Protein 2XJP (pdb70)

Radius of gyration: 19.48 Å; Cα contacts (8 Å, |Δi|>4): 828; chains: 1; bounding box: 42×53×59 Å

Foldseek 3Di:
DPFDPFDPPLPAFKFWDDPDDKAAFWKKWKFFFAAPPPPQLFDLQSQQFVRVVGDTPDMDTRAQQQWFWDFAWFQDPVGIDGARPVQFDDVTDGVPGGHGPDDQRDWDWDLRRPRDTDTQQWIKMKIKWWFAAQAFFKKKKKWQFWAPFKFKAKHAVALHHFLCRPDRGDRHSPTQWGRRQDPVGDDDHMTIGMHGDHHGTIMMMMMMHTHRTGTGGTWIWMQHPVGDIDTRGRGVTTIHDHHDVPPVRTMDSGPRGD

Sequence (258 aa):
GLLVPRGSHMSGATEACCLPAGQRKKKSSSGMMNINFYYQYYSLKDSSSSTTYYSSNNAAAYMAYYGYASSKKKTKLGSSVVGGQTDISIIDYNNIPCVSSSSSSGTFPCCPQEDSYGNNWGCCKKKGMGACSNSQQGIAYWSSTDDLFFGFYTTPTNVTLLEMTGYFLPPQQTGSSYTFSSSFATVDDDSSAILSVGGSIAFECCCCAQEQPPITSTNFTINGIIKPWDGSLLPPDDNNIITTGTTVYMMYAGYYYPLKVVYSSNAVSWGTLPISSVELPDGTTVSDDNNFFEGYVYSFDDDLLSSQSNCCTIPPDDPPSSIIHH

Organism: Saccharomyces cerevisiae (strain ATCC 204508 / S288c) (NCBI:txid559292)

Structure (mmCIF, N/CA/C/O backbone):
data_2XJP
#
_entry.id   2XJP
#
_cell.length_a   46.280
_cell.length_b   61.820
_cell.length_c   106.260
_cell.angle_alpha   90.00
_cell.angle_beta   90.00
_cell.angle_gamma   90.00
#
_symmetry.space_group_name_H-M   'P 21 21 21'
#
loop_
_entity.id
_entity.type
_entity.pdbx_description
1 polymer 'FLOCCULATION PROTEIN FLO5'
2 non-polymer 'CALCIUM ION'
3 non-polymer 'SODIUM ION'
4 non-polymer 'CHLORIDE ION'
5 non-polymer alpha-D-mannopyranose
6 non-polymer beta-D-mannopyranose
7 water water
#
loop_
_atom_site.group_PDB
_atom_site.id
_atom_site.type_symbol
_atom_site.label_atom_id
_atom_site.label_alt_id
_atom_site.label_comp_id
_atom_site.label_asym_id
_atom_site.label_entity_id
_atom_site.label_seq_id
_atom_site.pdbx_PDB_ins_code
_atom_site.Cartn_x
_atom_site.Cartn_y
_atom_site.Cartn_z
_atom_site.occupancy
_atom_site.B_iso_or_equiv
_atom_site.auth_seq_id
_atom_site.auth_comp_id
_atom_site.auth_asym_id
_atom_site.auth_atom_id
_atom_site.pdbx_PDB_model_num
ATOM 1 N N . GLY A 1 1 ? 38.968 38.176 -0.406 0.50 23.45 14 GLY A N 1
ATOM 2 C CA . GLY A 1 1 ? 37.477 38.133 -0.363 0.50 20.27 14 GLY A CA 1
ATOM 3 C C . GLY A 1 1 ? 36.869 39.454 -0.778 0.50 13.70 14 GLY A C 1
ATOM 4 O O . GLY A 1 1 ? 37.486 40.480 -0.611 0.50 16.25 14 GLY A O 1
ATOM 7 N N . LEU A 1 2 ? 35.625 39.457 -1.224 0.60 12.12 15 LEU A N 1
ATOM 8 C CA A LEU A 1 2 ? 34.919 40.616 -1.663 0.50 13.17 15 LEU A CA 1
ATOM 9 C CA B LEU A 1 2 ? 35.073 40.730 -1.719 0.40 14.68 15 LEU A CA 1
ATOM 10 C C . LEU A 1 2 ? 34.738 41.674 -0.550 0.60 8.27 15 LEU A C 1
ATOM 11 O O . LEU A 1 2 ? 34.649 42.874 -0.741 0.60 9.41 15 LEU A O 1
ATOM 40 N N . VAL A 1 3 ? 34.475 41.165 0.644 0.60 7.66 16 VAL A N 1
ATOM 41 C CA . VAL A 1 3 ? 34.122 42.000 1.780 0.60 6.51 16 VAL A CA 1
ATOM 42 C C . VAL A 1 3 ? 35.082 41.696 2.925 0.60 7.23 16 VAL A C 1
ATOM 43 O O . VAL A 1 3 ? 35.634 40.612 3.043 0.60 8.50 16 VAL A O 1
ATOM 56 N N . PRO A 1 4 ? 35.263 42.654 3.818 0.60 7.34 17 PRO A N 1
ATOM 57 C CA . PRO A 1 4 ? 36.043 42.362 5.000 0.60 10.08 17 PRO A CA 1
ATOM 58 C C . PRO A 1 4 ? 35.290 41.379 5.888 0.60 10.02 17 PRO A C 1
ATOM 59 O O . PRO A 1 4 ? 34.063 41.297 5.855 0.60 10.91 17 PRO A O 1
ATOM 70 N N . ARG A 1 5 ? 36.031 40.668 6.708 0.70 12.32 18 ARG A N 1
ATOM 71 C CA . ARG A 1 5 ? 35.504 39.593 7.533 0.70 12.29 18 ARG A CA 1
ATOM 72 C C . ARG A 1 5 ? 34.867 40.081 8.816 0.70 10.42 18 ARG A C 1
ATOM 73 O O . ARG A 1 5 ? 34.067 39.337 9.383 0.70 11.99 18 ARG A O 1
ATOM 82 N N . GLY A 1 6 ? 35.250 41.252 9.288 0.80 12.84 19 GLY A N 1
ATOM 83 C CA . GLY A 1 6 ? 34.740 41.821 10.504 0.80 13.82 19 GLY A CA 1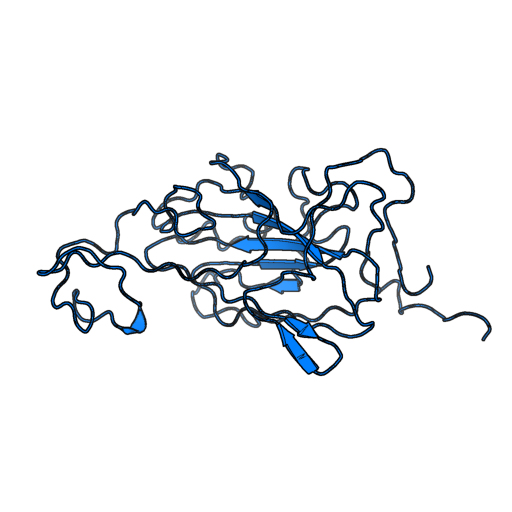
ATOM 84 C C . GLY A 1 6 ? 35.608 41.478 11.687 0.80 10.25 19 GLY A C 1
ATOM 85 O O . GLY A 1 6 ? 36.291 40.452 11.733 0.80 9.99 19 GLY A O 1
ATOM 89 N N . SER A 1 7 ? 35.519 42.324 12.713 0.80 10.70 20 SER A N 1
ATOM 90 C CA . SER A 1 7 ? 36.224 42.057 13.939 0.80 10.72 20 SER A CA 1
ATOM 91 C C . SER A 1 7 ? 35.743 40.727 14.541 0.80 11.63 20 SER A C 1
ATOM 92 O O . SER A 1 7 ? 34.582 40.345 14.473 0.80 15.75 20 SER A O 1
ATOM 100 N N . HIS A 1 8 ? 36.674 40.019 15.144 0.80 14.26 21 HIS A N 1
ATOM 101 C CA . HIS A 1 8 ? 36.414 38.700 15.672 0.80 16.75 21 HIS A CA 1
ATOM 102 C C . HIS A 1 8 ? 35.420 38.776 16.818 0.80 19.38 21 HIS A C 1
ATOM 103 O O . HIS A 1 8 ? 35.481 39.686 17.660 0.80 19.59 21 HIS A O 1
ATOM 109 N N . MET A 1 9 ? 34.559 37.765 16.896 0.50 19.65 22 MET A N 1
ATOM 110 C CA . MET A 1 9 ? 33.657 37.573 18.017 0.50 21.96 22 MET A CA 1
ATOM 111 C C . MET A 1 9 ? 32.860 38.835 18.319 0.50 19.98 22 MET A C 1
ATOM 112 O O . MET A 1 9 ? 32.666 39.214 19.475 0.50 20.57 22 MET A O 1
ATOM 118 N N . SER A 1 10 ? 32.386 39.470 17.252 0.70 21.68 23 SER A N 1
ATOM 119 C CA . SER A 1 10 ? 31.595 40.686 17.371 0.70 21.07 23 SER A CA 1
ATOM 120 C C . SER A 1 10 ? 32.305 41.772 18.215 0.70 17.42 23 SER A C 1
ATOM 121 O O . SER A 1 10 ? 31.657 42.551 18.915 0.70 19.71 23 SER A O 1
ATOM 126 N N . GLY A 1 11 ? 33.632 41.873 18.118 1.00 17.33 24 GLY A N 1
ATOM 127 C CA . GLY A 1 11 ? 34.399 42.711 19.032 1.00 17.71 24 GLY A CA 1
ATOM 128 C C . GLY A 1 11 ? 34.499 44.182 18.647 1.00 13.74 24 GLY A C 1
ATOM 129 O O . GLY A 1 11 ? 35.047 44.940 19.441 1.00 17.15 24 GLY A O 1
ATOM 133 N N . ALA A 1 12 ? 33.979 44.602 17.503 1.00 11.35 25 ALA A N 1
ATOM 134 C CA . ALA A 1 12 ? 34.036 46.018 17.166 1.00 9.68 25 ALA A CA 1
ATOM 135 C C . ALA A 1 12 ? 33.193 46.833 18.144 1.00 9.05 25 ALA A C 1
ATOM 136 O O . ALA A 1 12 ? 32.117 46.404 18.512 1.00 12.22 25 ALA A O 1
ATOM 143 N N . THR A 1 13 ? 33.659 48.011 18.483 1.00 8.05 26 THR A N 1
ATOM 144 C CA . THR A 1 13 ? 32.909 48.923 19.328 1.00 7.61 26 THR A CA 1
ATOM 145 C C . THR A 1 13 ? 31.717 49.482 18.570 1.00 6.90 26 THR A C 1
ATOM 146 O O . THR A 1 13 ? 31.834 49.929 17.433 1.00 7.52 26 THR A O 1
ATOM 157 N N . GLU A 1 14 ? 30.552 49.469 19.198 1.00 7.07 27 GLU A N 1
ATOM 158 C CA . GLU A 1 14 ? 29.343 50.021 18.590 1.00 6.92 27 GLU A CA 1
ATOM 159 C C . GLU A 1 14 ? 29.466 51.519 18.417 1.00 6.54 27 GLU A C 1
ATOM 160 O O . GLU A 1 14 ? 29.922 52.237 19.319 1.00 6.94 27 GLU A O 1
ATOM 172 N N . ALA A 1 15 ? 29.014 52.013 17.268 1.00 6.53 28 ALA A N 1
ATOM 173 C CA . ALA A 1 15 ? 28.996 53.434 16.985 1.00 6.55 28 ALA A CA 1
ATOM 174 C C . ALA A 1 15 ? 27.630 53.821 16.462 1.00 6.37 28 ALA A C 1
ATOM 175 O O . ALA A 1 15 ? 26.705 53.011 16.460 1.00 7.27 28 ALA A O 1
ATOM 182 N N . CYS A 1 16 ? 27.518 55.060 15.984 1.00 6.70 29 CYS A N 1
ATOM 183 C CA A CYS A 1 16 ? 26.233 55.696 15.706 0.65 5.81 29 CYS A CA 1
ATOM 184 C CA B CYS A 1 16 ? 26.241 55.414 15.426 0.35 10.05 29 CYS A CA 1
ATOM 185 C C . CYS A 1 16 ? 26.341 56.558 14.465 1.00 7.36 29 CYS A C 1
ATOM 186 O O . CYS A 1 16 ? 27.413 57.132 14.211 1.00 7.74 29 CYS A O 1
ATOM 199 N N . LEU A 1 17 ? 25.209 56.800 13.807 1.00 7.80 30 LEU A N 1
ATOM 200 C CA . LEU A 1 17 ? 25.128 57.808 12.735 1.00 8.54 30 LEU A CA 1
ATOM 201 C C . LEU A 1 17 ? 23.884 58.662 12.975 1.00 8.98 30 LEU A C 1
ATOM 202 O O . LEU A 1 17 ? 22.872 58.523 12.261 1.00 9.90 30 LEU A O 1
ATOM 218 N N . PRO A 1 18 ? 23.912 59.571 13.945 1.00 8.79 31 PRO A N 1
ATOM 219 C CA . PRO A 1 18 ? 22.758 60.436 14.208 1.00 9.55 31 PRO A CA 1
ATOM 220 C C . PRO A 1 18 ? 22.507 61.334 13.002 1.00 10.61 31 PRO A C 1
ATOM 221 O O . PRO A 1 18 ? 23.435 61.916 12.448 1.00 11.64 31 PRO A O 1
ATOM 232 N N . ALA A 1 19 ? 21.236 61.487 12.644 1.00 11.06 32 ALA A N 1
ATOM 233 C CA . ALA A 1 19 ? 20.850 62.232 11.440 1.00 13.48 32 ALA A CA 1
ATOM 234 C C . ALA A 1 19 ? 20.484 63.666 11.723 1.00 14.05 32 ALA A C 1
ATOM 235 O O . ALA A 1 19 ? 20.212 64.422 10.774 1.00 16.90 32 ALA A O 1
ATOM 242 N N . GLY A 1 20 ? 20.383 64.061 12.983 1.00 13.99 33 GLY A N 1
ATOM 243 C CA . GLY A 1 20 ? 19.926 65.383 13.322 1.00 15.51 33 GLY A CA 1
ATOM 244 C C . GLY A 1 20 ? 21.026 66.418 13.296 1.00 16.66 33 GLY A C 1
ATOM 245 O O . GLY A 1 20 ? 22.132 66.220 12.804 1.00 16.31 33 GLY A O 1
ATOM 249 N N . GLN A 1 21 ? 20.690 67.584 13.831 1.00 17.97 34 GLN A N 1
ATOM 250 C CA . GLN A 1 21 ? 21.599 68.714 13.818 1.00 18.95 34 GLN A CA 1
ATOM 251 C C . GLN A 1 21 ? 22.738 68.506 14.807 1.00 16.72 34 GLN A C 1
ATOM 252 O O . GLN A 1 21 ? 22.550 68.406 16.004 1.00 16.95 34 GLN A O 1
ATOM 266 N N . ARG A 1 22 ? 23.950 68.489 14.276 1.00 16.38 35 ARG A N 1
ATOM 267 C CA . ARG A 1 22 ? 25.125 68.340 15.111 1.00 15.15 35 ARG A CA 1
ATOM 268 C C . ARG A 1 22 ? 25.462 69.658 15.810 1.00 14.55 35 ARG A C 1
ATOM 269 O O . ARG A 1 22 ? 25.348 70.708 15.206 1.00 17.99 35 ARG A O 1
ATOM 290 N N . LYS A 1 23 ? 25.899 69.571 17.056 1.00 12.40 36 LYS A N 1
ATOM 291 C CA A LYS A 1 23 ? 26.304 70.682 17.908 0.40 15.22 36 LYS A CA 1
ATOM 292 C CA B LYS A 1 23 ? 26.355 70.719 17.806 0.40 11.53 36 LYS A CA 1
ATOM 293 C CA C LYS A 1 23 ? 26.364 70.732 17.780 0.20 13.63 36 LYS A CA 1
ATOM 294 C C . LYS A 1 23 ? 27.773 70.444 18.290 1.00 11.99 36 LYS A C 1
ATOM 295 O O . LYS A 1 23 ? 28.096 69.348 18.687 1.00 12.76 36 LYS A O 1
ATOM 348 N N . SER A 1 24 ? 28.633 71.449 18.251 1.00 12.56 37 SER A N 1
ATOM 349 C CA A SER A 1 24 ? 30.011 71.257 18.719 0.60 11.14 37 SER A CA 1
ATOM 350 C CA B SER A 1 24 ? 30.013 71.329 18.729 0.20 12.95 37 SER A CA 1
ATOM 351 C CA C SER A 1 24 ? 30.005 71.360 18.746 0.20 13.33 37 SER A CA 1
ATOM 352 C C . SER A 1 24 ? 30.038 71.143 20.244 1.00 10.76 37 SER A C 1
ATOM 353 O O . SER A 1 24 ? 29.386 71.889 20.949 1.00 13.59 37 SER A O 1
ATOM 373 N N . GLY A 1 25 ? 30.840 70.211 20.722 1.00 9.50 38 GLY A N 1
ATOM 374 C CA . GLY A 1 25 ? 31.119 70.072 22.137 1.00 8.79 38 GLY A CA 1
ATOM 375 C C . GLY A 1 25 ? 30.268 69.043 22.854 1.00 8.17 38 GLY A C 1
ATOM 376 O O . GLY A 1 25 ? 29.362 68.425 22.294 1.00 9.49 38 GLY A O 1
ATOM 380 N N . MET A 1 26 ? 30.629 68.882 24.119 1.00 8.39 39 MET A N 1
ATOM 381 C CA A MET A 1 26 ? 30.094 67.936 25.108 0.40 8.22 39 MET A CA 1
ATOM 382 C CA B MET A 1 26 ? 29.979 67.953 25.018 0.60 7.82 39 MET A CA 1
ATOM 383 C C . MET A 1 26 ? 29.050 68.666 25.963 1.00 7.37 39 MET A C 1
ATOM 384 O O . MET A 1 26 ? 29.206 69.861 26.280 1.00 8.53 39 MET A O 1
ATOM 410 N N . ASN A 1 27 ? 28.050 67.912 26.426 1.00 7.29 40 ASN A N 1
ATOM 411 C CA . ASN A 1 27 ? 27.174 68.355 27.498 1.00 7.25 40 ASN A CA 1
ATOM 412 C C . ASN A 1 27 ? 27.806 67.982 28.849 1.00 6.61 40 ASN A C 1
ATOM 413 O O . ASN A 1 27 ? 28.323 66.871 28.989 1.00 6.86 40 ASN A O 1
ATOM 424 N N . ILE A 1 28 ? 27.734 68.894 29.804 1.00 6.74 41 ILE A N 1
ATOM 425 C CA . ILE A 1 28 ? 28.230 68.641 31.146 1.00 6.94 41 ILE A CA 1
ATOM 426 C C . ILE A 1 28 ? 27.077 68.803 32.112 1.00 7.15 41 ILE A C 1
ATOM 427 O O . ILE A 1 28 ? 26.501 69.870 32.245 1.00 9.23 41 ILE A O 1
ATOM 443 N N . ASN A 1 29 ? 26.720 67.708 32.793 1.00 6.97 42 ASN A N 1
ATOM 444 C CA . ASN A 1 29 ? 25.747 67.713 33.884 1.00 7.74 42 ASN A CA 1
ATOM 445 C C . ASN A 1 29 ? 26.506 67.675 35.217 1.00 7.49 42 ASN A C 1
ATOM 446 O O . ASN A 1 29 ? 27.505 66.974 35.345 1.00 8.59 42 ASN A O 1
ATOM 457 N N . PHE A 1 30 ? 25.996 68.401 36.200 1.00 7.39 43 PHE A N 1
ATOM 458 C CA . PHE A 1 30 ? 26.604 68.494 37.512 1.00 7.30 43 PHE A CA 1
ATOM 459 C C . PHE A 1 30 ? 25.650 67.930 38.550 1.00 7.72 43 PHE A C 1
ATOM 460 O O . PHE A 1 30 ? 24.450 68.212 38.509 1.00 8.45 43 PHE A O 1
ATOM 477 N N . TYR A 1 31 ? 26.200 67.151 39.479 1.00 7.66 44 TYR A N 1
ATOM 478 C CA A TYR A 1 31 ? 25.418 66.536 40.532 0.50 7.78 44 TYR A CA 1
ATOM 479 C CA B TYR A 1 31 ? 25.468 66.427 40.485 0.50 8.38 44 TYR A CA 1
ATOM 480 C C . TYR A 1 31 ? 26.087 66.677 41.867 1.00 7.82 44 TYR A C 1
ATOM 481 O O . TYR A 1 31 ? 27.314 66.776 42.012 1.00 7.91 44 TYR A O 1
ATOM 515 N N . GLN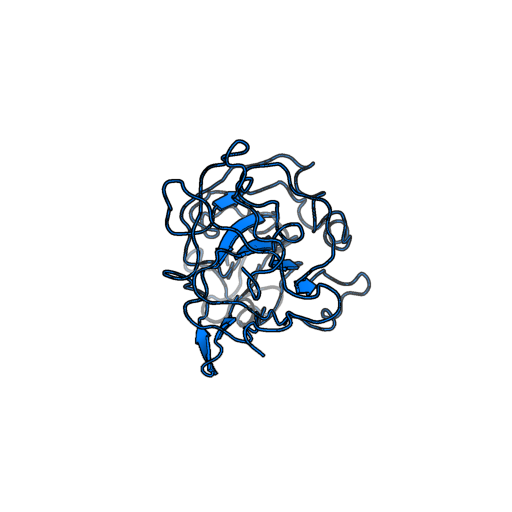 A 1 32 ? 25.245 66.648 42.899 1.00 8.29 45 GLN A N 1
ATOM 516 C CA . GLN A 1 32 ? 25.703 66.833 44.262 1.00 8.24 45 GLN A CA 1
ATOM 517 C C . GLN A 1 32 ? 26.660 65.719 44.673 1.00 8.31 45 GLN A C 1
ATOM 518 O O . GLN A 1 32 ? 26.449 64.532 44.392 1.00 9.62 45 GLN A O 1
ATOM 532 N N . TYR A 1 33 ? 27.716 66.116 45.399 1.00 7.89 46 TYR A N 1
ATOM 533 C CA A TYR A 1 33 ? 28.607 65.162 46.011 0.50 8.11 46 TYR A CA 1
ATOM 534 C CA B TYR A 1 33 ? 28.712 65.209 45.974 0.50 8.21 46 TYR A CA 1
ATOM 535 C C . TYR A 1 33 ? 29.101 65.826 47.324 1.00 7.66 46 TYR A C 1
ATOM 536 O O . TYR A 1 33 ? 29.444 67.000 47.363 1.00 8.05 46 TYR A O 1
ATOM 570 N N . SER A 1 34 ? 29.083 65.043 48.397 1.00 7.59 47 SER A N 1
ATOM 571 C CA . SER A 1 34 ? 29.313 65.584 49.716 1.00 7.70 47 SER A CA 1
ATOM 572 C C . SER A 1 34 ? 30.771 65.890 49.995 1.00 7.23 47 SER A C 1
ATOM 573 O O . SER A 1 34 ? 31.652 65.051 49.764 1.00 7.67 47 SER A O 1
ATOM 581 N N . LEU A 1 35 ? 31.026 67.062 50.555 1.00 6.96 48 LEU A N 1
ATOM 582 C CA . LEU A 1 35 ? 32.373 67.447 50.931 1.00 6.52 48 LEU A CA 1
ATOM 583 C C . LEU A 1 35 ? 32.954 66.402 51.860 1.00 7.19 48 LEU A C 1
ATOM 584 O O . LEU A 1 35 ? 32.345 66.031 52.869 1.00 8.71 48 LEU A O 1
ATOM 600 N N . LYS A 1 36 ? 34.167 65.962 51.528 1.00 7.12 49 LYS A N 1
ATOM 601 C CA . LYS A 1 36 ? 34.970 65.030 52.327 1.00 8.28 49 LYS A CA 1
ATOM 602 C C . LYS A 1 36 ? 34.367 63.628 52.392 1.00 9.06 49 LYS A C 1
ATOM 603 O O . LYS A 1 36 ? 34.818 62.801 53.203 1.00 11.53 49 LYS A O 1
ATOM 622 N N . ASP A 1 37 ? 33.445 63.275 51.489 1.00 8.76 50 ASP A N 1
ATOM 623 C CA . ASP A 1 37 ? 33.002 61.884 51.359 1.00 9.24 50 ASP A CA 1
ATOM 624 C C . ASP A 1 37 ? 34.043 61.145 50.551 1.00 10.04 50 ASP A C 1
ATOM 625 O O . ASP A 1 37 ? 34.148 61.307 49.332 1.00 11.69 50 ASP A O 1
ATOM 634 N N . SER A 1 38 ? 34.810 60.307 51.232 1.00 12.54 51 SER A N 1
ATOM 635 C CA . SER A 1 38 ? 35.897 59.584 50.596 1.00 16.72 51 SER A CA 1
ATOM 636 C C . SER A 1 38 ? 35.548 58.142 50.315 1.00 15.11 51 SER A C 1
ATOM 637 O O . SER A 1 38 ? 36.466 57.353 50.076 1.00 19.48 51 SER A O 1
ATOM 645 N N . SER A 1 39 ? 34.261 57.834 50.270 1.00 12.97 52 SER A N 1
ATOM 646 C CA A SER A 1 39 ? 33.872 56.490 49.919 0.50 14.54 52 SER A CA 1
ATOM 647 C CA B SER A 1 39 ? 33.787 56.486 49.986 0.30 13.02 52 SER A CA 1
ATOM 648 C CA C SER A 1 39 ? 33.718 56.497 50.046 0.20 13.20 52 SER A CA 1
ATOM 649 C C . SER A 1 39 ? 32.935 56.394 48.731 1.00 13.27 52 SER A C 1
ATOM 650 O O . SER A 1 39 ? 33.082 55.438 47.957 1.00 14.98 52 SER A O 1
ATOM 670 N N A THR A 1 40 ? 31.916 57.242 48.583 0.70 11.94 53 THR A N 1
ATOM 671 N N B THR A 1 40 ? 32.177 57.453 48.481 0.30 11.50 53 THR A N 1
ATOM 672 C CA A THR A 1 40 ? 30.901 57.007 47.554 0.70 11.02 53 THR A CA 1
ATOM 673 C CA B THR A 1 40 ? 31.312 57.473 47.334 0.30 12.06 53 THR A CA 1
ATOM 674 C C A THR A 1 40 ? 31.510 56.851 46.147 0.70 10.09 53 THR A C 1
ATOM 675 C C B THR A 1 40 ? 32.161 57.543 46.050 0.30 10.03 53 THR A C 1
ATOM 676 O O A THR A 1 40 ? 31.078 55.996 45.345 0.70 10.97 53 THR A O 1
ATOM 677 O O B THR A 1 40 ? 31.961 56.746 45.134 0.30 12.74 53 THR A O 1
ATOM 698 N N A TYR A 1 41 ? 32.494 57.677 45.845 0.70 9.15 54 TYR A N 1
ATOM 699 N N B TYR A 1 41 ? 33.211 58.370 46.053 0.30 10.29 54 TYR A N 1
ATOM 700 C CA A TYR A 1 41 ? 33.123 57.692 44.534 0.70 9.47 54 TYR A CA 1
ATOM 701 C CA B TYR A 1 41 ? 33.953 58.666 44.815 0.30 10.81 54 TYR A CA 1
ATOM 702 C C A TYR A 1 41 ? 34.046 56.503 44.265 0.70 9.33 54 TYR A C 1
ATOM 703 C C B TYR A 1 41 ? 34.695 57.437 44.277 0.30 12.04 54 TYR A C 1
ATOM 704 O O A TYR A 1 41 ? 34.643 56.422 43.191 0.70 9.68 54 TYR A O 1
ATOM 705 O O B TYR A 1 41 ? 35.022 57.391 43.096 0.30 12.37 54 TYR A O 1
ATOM 740 N N A SER A 1 42 ? 34.125 55.556 45.207 0.80 11.06 55 SER A N 1
ATOM 741 N N B SER A 1 42 ? 34.695 56.360 45.077 0.20 10.12 55 SER A N 1
ATOM 742 C CA A SER A 1 42 ? 34.905 54.334 45.028 0.80 12.09 55 SER A CA 1
ATOM 743 C CA B SER A 1 42 ? 35.324 55.072 44.716 0.20 14.52 55 SER A CA 1
ATOM 744 C C A SER A 1 42 ? 34.107 53.149 44.462 0.80 13.48 55 SER A C 1
ATOM 745 C C B SER A 1 42 ? 34.480 53.810 44.312 0.20 16.05 55 SER A C 1
ATOM 746 O O A SER A 1 42 ? 34.673 52.085 44.223 0.80 15.53 55 SER A O 1
ATOM 747 O O B SER A 1 42 ? 35.086 52.825 43.898 0.20 18.02 55 SER A O 1
ATOM 762 N N A ASN A 1 43 ? 32.799 53.339 44.294 0.20 7.21 56 ASN A N 1
ATOM 763 N N B ASN A 1 43 ? 33.142 53.807 44.393 0.80 23.27 56 ASN A N 1
ATOM 764 C CA A ASN A 1 43 ? 31.885 52.275 43.808 0.20 8.18 56 ASN A CA 1
ATOM 765 C CA B ASN A 1 43 ? 32.307 52.669 43.888 0.80 23.05 56 ASN A CA 1
ATOM 766 C C A ASN A 1 43 ? 31.664 52.429 42.301 0.20 7.37 56 ASN A C 1
ATOM 767 C C B ASN A 1 43 ? 32.013 52.726 42.385 0.80 23.26 56 ASN A C 1
ATOM 768 O O A ASN A 1 43 ? 31.238 53.477 41.829 0.20 5.57 56 ASN A O 1
ATOM 769 O O B ASN A 1 43 ? 31.648 53.771 41.885 0.80 19.44 56 ASN A O 1
ATOM 790 N N A ALA A 1 44 ? 31.931 51.368 41.540 0.80 15.24 57 ALA A N 1
ATOM 791 N N B ALA A 1 44 ? 31.892 51.582 41.728 0.20 19.54 57 ALA A N 1
ATOM 792 C CA A ALA A 1 44 ? 31.706 51.357 40.111 0.80 14.50 57 ALA A CA 1
ATOM 793 C CA B ALA A 1 44 ? 31.735 51.589 40.277 0.20 15.84 57 ALA A CA 1
ATOM 794 C C A ALA A 1 44 ? 30.298 51.766 39.774 0.80 14.43 57 ALA A C 1
ATOM 795 C C B ALA A 1 44 ? 30.301 51.775 39.768 0.20 14.71 57 ALA A C 1
ATOM 796 O O A ALA A 1 44 ? 30.111 52.481 38.806 0.80 14.28 57 ALA A O 1
ATOM 797 O O B ALA A 1 44 ? 30.106 52.392 38.714 0.20 13.78 57 ALA A O 1
ATOM 810 N N . ALA A 1 45 ? 29.302 51.269 40.494 1.00 14.46 58 ALA A N 1
ATOM 811 C CA . ALA A 1 45 ? 27.924 51.572 40.163 1.00 14.88 58 ALA A CA 1
ATOM 812 C C . ALA A 1 45 ? 27.700 53.080 40.299 1.00 13.44 58 ALA A C 1
ATOM 813 O O . ALA A 1 45 ? 27.024 53.658 39.491 1.00 13.55 58 ALA A O 1
ATOM 820 N N . TYR A 1 46 ? 28.256 53.697 41.341 1.00 12.99 59 TYR A N 1
ATOM 821 C CA . TYR A 1 46 ? 28.130 55.141 41.535 1.00 11.77 59 TYR A CA 1
ATOM 822 C C . TYR A 1 46 ? 28.716 55.904 40.332 1.00 10.46 59 TYR A C 1
ATOM 823 O O . TYR A 1 46 ? 28.104 56.821 39.792 1.00 10.62 59 TYR A O 1
ATOM 841 N N . MET A 1 47 ? 29.929 55.535 39.954 1.00 10.93 60 MET A N 1
ATOM 842 C CA . MET A 1 47 ? 30.599 56.263 38.877 1.00 10.04 60 MET A CA 1
ATOM 843 C C . MET A 1 47 ? 29.998 56.007 37.499 1.00 10.12 60 MET A C 1
ATOM 844 O O . MET A 1 47 ? 30.075 56.863 36.618 1.00 10.26 60 MET A O 1
ATOM 858 N N . ALA A 1 48 ? 29.391 54.838 37.298 1.00 10.67 61 ALA A N 1
ATOM 859 C CA . ALA A 1 48 ? 28.740 54.546 36.029 1.00 10.91 61 ALA A CA 1
ATOM 860 C C . ALA A 1 48 ? 27.374 55.205 35.878 1.00 10.71 61 ALA A C 1
ATOM 861 O O . ALA A 1 48 ? 27.032 55.642 34.779 1.00 11.84 61 ALA A O 1
ATOM 868 N N A TYR A 1 49 ? 26.637 55.246 36.973 0.65 12.23 62 TYR A N 1
ATOM 869 N N B TYR A 1 49 ? 26.536 55.174 36.914 0.35 10.56 62 TYR A N 1
ATOM 870 C CA A TYR A 1 49 ? 25.261 55.674 36.853 0.63 12.43 62 TYR A CA 1
ATOM 871 C CA B TYR A 1 49 ? 25.179 55.756 36.839 0.35 9.42 62 TYR A CA 1
ATOM 872 C C A TYR A 1 49 ? 24.685 56.255 38.137 0.65 11.84 62 TYR A C 1
ATOM 873 C C B TYR A 1 49 ? 24.578 56.243 38.169 0.35 10.59 62 TYR A C 1
ATOM 874 O O A TYR A 1 49 ? 23.781 57.074 38.050 0.65 11.41 62 TYR A O 1
ATOM 875 O O B TYR A 1 49 ? 23.593 56.992 38.158 0.35 14.44 62 TYR A O 1
ATOM 910 N N . GLY A 1 50 ? 25.111 55.775 39.303 1.00 12.02 63 GLY A N 1
ATOM 911 C CA . GLY A 1 50 ? 24.515 56.163 40.554 1.00 12.21 63 GLY A CA 1
ATOM 912 C C . GLY A 1 50 ? 24.613 57.643 40.864 1.00 10.99 63 GLY A C 1
ATOM 913 O O . GLY A 1 50 ? 23.786 58.192 41.596 1.00 12.24 63 GLY A O 1
ATOM 917 N N . TYR A 1 51 ? 25.608 58.312 40.283 1.00 9.66 64 TYR A N 1
ATOM 918 C CA . TYR A 1 51 ? 25.700 59.728 40.458 1.00 9.55 64 TYR A CA 1
ATOM 919 C C . TYR A 1 51 ? 24.409 60.465 40.126 1.00 9.70 64 TYR A C 1
ATOM 920 O O . TYR A 1 51 ? 24.113 61.509 40.724 1.00 10.40 64 TYR A O 1
ATOM 938 N N . ALA A 1 52 ? 23.658 59.9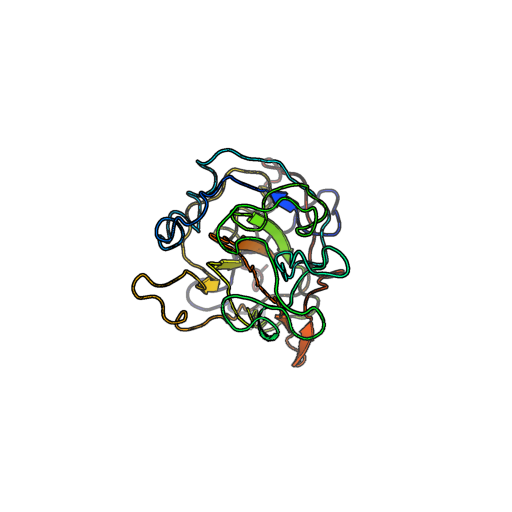71 39.142 1.00 10.29 65 ALA A N 1
ATOM 939 C CA . ALA A 1 52 ? 22.475 60.678 38.668 1.00 11.49 65 ALA A CA 1
ATOM 940 C C . ALA A 1 52 ? 21.264 60.461 39.576 1.00 12.34 65 ALA A C 1
ATOM 941 O O . ALA A 1 52 ? 20.234 61.091 39.363 1.00 15.44 65 ALA A O 1
ATOM 948 N N . SER A 1 53 ? 21.446 59.659 40.631 1.00 12.71 66 SER A N 1
ATOM 949 C CA A SER A 1 53 ? 20.424 59.533 41.664 0.50 16.22 66 SER A CA 1
ATOM 950 C CA B SER A 1 53 ? 20.411 59.542 41.656 0.50 15.28 66 SER A CA 1
ATOM 951 C C . SER A 1 53 ? 20.537 60.628 42.718 1.00 14.86 66 SER A C 1
ATOM 952 O O . SER A 1 53 ? 19.658 60.734 43.566 1.00 19.01 66 SER A O 1
ATOM 966 N N . LYS A 1 54 ? 21.630 61.380 42.703 1.00 13.38 67 LYS A N 1
ATOM 967 C CA A LYS A 1 54 ? 21.861 62.569 43.526 0.40 13.20 67 LYS A CA 1
ATOM 968 C CA B LYS A 1 54 ? 21.750 62.541 43.582 0.40 16.70 67 LYS A CA 1
ATOM 969 C CA C L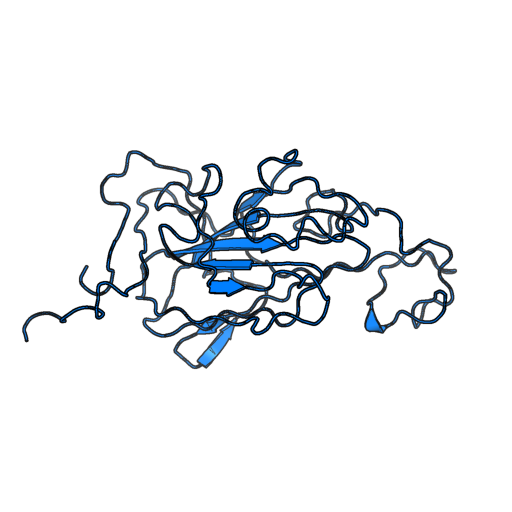YS A 1 54 ? 21.762 62.540 43.579 0.20 16.59 67 LYS A CA 1
ATOM 970 C C . LYS A 1 54 ? 21.184 63.783 42.902 1.00 11.49 67 LYS A C 1
ATOM 971 O O . LYS A 1 54 ? 20.896 63.743 41.721 1.00 13.32 67 LYS A O 1
ATOM 1024 N N . THR A 1 55 ? 21.043 64.874 43.640 1.00 12.01 68 THR A N 1
ATOM 1025 C CA . THR A 1 55 ? 20.453 66.065 43.075 1.00 11.07 68 THR A CA 1
ATOM 1026 C C . THR A 1 55 ? 21.290 66.549 41.901 1.00 10.80 68 THR A C 1
ATOM 1027 O O . THR A 1 55 ? 22.492 66.708 41.998 1.00 11.13 68 THR A O 1
ATOM 1038 N N . LYS A 1 56 ? 20.614 66.827 40.811 1.00 11.46 69 LYS A N 1
ATOM 1039 C CA . LYS A 1 56 ? 21.213 67.476 39.658 1.00 11.28 69 LYS A CA 1
ATOM 1040 C C . LYS A 1 56 ? 21.259 68.976 39.924 1.00 10.88 69 LYS A C 1
ATOM 1041 O O . LYS A 1 56 ? 20.251 69.595 40.207 1.00 15.76 69 LYS A O 1
ATOM 1060 N N . LEU A 1 57 ? 22.451 69.531 39.861 1.00 10.09 70 LEU A N 1
ATOM 1061 C CA . LEU A 1 57 ? 22.704 70.925 40.152 1.00 10.14 70 LEU A CA 1
ATOM 1062 C C . LEU A 1 57 ? 22.473 71.849 38.959 1.00 10.27 70 LEU A C 1
ATOM 1063 O O . LEU A 1 57 ? 22.086 73.016 39.146 1.00 11.74 70 LEU A O 1
ATOM 1079 N N . GLY A 1 58 ? 22.724 71.358 37.748 1.00 10.18 71 GLY A N 1
ATOM 1080 C CA . GLY A 1 58 ? 22.594 72.150 36.549 1.00 9.47 71 GLY A CA 1
ATOM 1081 C C . GLY A 1 58 ? 23.426 71.519 35.441 1.00 9.11 71 GLY A C 1
ATOM 1082 O O . GLY A 1 58 ? 23.893 70.387 35.593 1.00 9.12 71 GLY A O 1
ATOM 1086 N N . SER A 1 59 ? 23.606 72.283 34.367 1.00 9.31 72 SER A N 1
ATOM 1087 C CA A SER A 1 59 ? 24.345 71.773 33.229 0.50 8.45 72 SER A CA 1
ATOM 1088 C CA B SER A 1 59 ? 24.200 71.768 33.115 0.50 10.77 72 SER A CA 1
ATOM 1089 C C . SER A 1 59 ? 24.803 72.910 32.349 1.00 9.52 72 SER A C 1
ATOM 1090 O O . SER A 1 59 ? 24.277 74.019 32.414 1.00 11.19 72 SER A O 1
ATOM 1104 N N . VAL A 1 60 ? 25.772 72.574 31.519 1.00 9.30 73 VAL A N 1
ATOM 1105 C CA A VAL A 1 60 ? 26.182 73.457 30.457 0.70 10.58 73 VAL A CA 1
ATOM 1106 C CA B VAL A 1 60 ? 26.354 73.471 30.497 0.30 7.87 73 VAL A CA 1
ATOM 1107 C C . VAL A 1 60 ? 26.467 72.612 29.225 1.00 9.25 73 VAL A C 1
ATOM 1108 O O . VAL A 1 60 ? 26.920 71.513 29.297 1.00 14.44 73 VAL A O 1
ATOM 1132 N N . GLY A 1 61 ? 26.201 73.160 28.086 1.00 10.29 74 GLY A N 1
ATOM 1133 C CA . GLY A 1 61 ? 26.418 72.473 26.819 1.00 11.08 74 GLY A CA 1
ATOM 1134 C C . GLY A 1 61 ? 27.545 73.058 26.015 1.00 10.16 74 GLY A C 1
ATOM 1135 O O . GLY A 1 61 ? 28.095 74.114 26.307 1.00 11.08 74 GLY A O 1
ATOM 1139 N N . GLY A 1 62 ? 27.865 72.350 24.935 1.00 9.97 75 GLY A N 1
ATOM 1140 C CA . GLY A 1 62 ? 28.762 72.889 23.947 1.00 11.15 75 GLY A CA 1
ATOM 1141 C C . GLY A 1 62 ? 30.210 73.038 24.367 1.00 10.51 75 GLY A C 1
ATOM 1142 O O . GLY A 1 62 ? 30.923 73.887 23.840 1.00 13.62 75 GLY A O 1
ATOM 1146 N N . GLN A 1 63 ? 30.692 72.176 25.264 1.00 9.04 76 GLN A N 1
ATOM 1147 C CA . GLN A 1 63 ? 32.028 72.324 25.811 1.00 9.05 76 GLN A CA 1
ATOM 1148 C C . GLN A 1 63 ? 33.040 71.485 25.043 1.00 8.95 76 GLN A C 1
ATOM 1149 O O . GLN A 1 63 ? 32.905 70.259 24.948 1.00 9.41 76 GLN A O 1
ATOM 1163 N N . THR A 1 64 ? 34.073 72.143 24.514 1.00 10.28 77 THR A N 1
ATOM 1164 C CA . THR A 1 64 ? 35.114 71.446 23.772 1.00 10.84 77 THR A CA 1
ATOM 1165 C C . THR A 1 64 ? 36.415 71.325 24.543 1.00 11.45 77 THR A C 1
ATOM 1166 O O . THR A 1 64 ? 37.195 70.427 24.258 1.00 13.60 77 THR A O 1
ATOM 1177 N N . ASP A 1 65 ? 36.634 72.200 25.523 0.80 10.09 78 ASP A N 1
ATOM 1178 C CA . ASP A 1 65 ? 37.807 72.159 26.382 1.00 12.22 78 ASP A CA 1
ATOM 1179 C C . ASP A 1 65 ? 37.366 71.462 27.655 1.00 11.86 78 ASP A C 1
ATOM 1180 O O . ASP A 1 65 ? 36.527 72.007 28.394 1.00 16.31 78 ASP A O 1
ATOM 1189 N N . ILE A 1 66 ? 37.842 70.229 27.861 1.00 10.08 79 ILE A N 1
ATOM 1190 C CA . ILE A 1 66 ? 37.240 69.324 28.806 1.00 11.19 79 ILE A CA 1
ATOM 1191 C C . ILE A 1 66 ? 38.125 68.876 29.960 1.00 10.01 79 ILE A C 1
ATOM 1192 O O . ILE A 1 66 ? 37.662 68.185 30.851 1.00 12.08 79 ILE A O 1
ATOM 1208 N N . SER A 1 67 ? 39.388 69.278 30.002 1.00 9.55 80 SER A N 1
ATOM 1209 C CA . SER A 1 67 ? 40.210 68.920 31.148 1.00 9.27 80 SER A CA 1
ATOM 1210 C C . SER A 1 67 ? 39.827 69.743 32.372 1.00 9.94 80 SER A C 1
ATOM 1211 O O . SER A 1 67 ? 39.336 70.868 32.289 1.00 13.08 80 SER A O 1
ATOM 1219 N N . ILE A 1 68 ? 40.108 69.163 33.530 1.00 9.72 81 ILE A N 1
ATOM 1220 C CA A ILE A 1 68 ? 39.834 69.851 34.798 0.60 9.17 81 ILE A CA 1
ATOM 1221 C CA B ILE A 1 68 ? 39.785 69.694 34.873 0.40 9.97 81 ILE A CA 1
ATOM 1222 C C . ILE A 1 68 ? 41.139 70.118 35.500 1.00 8.47 81 ILE A C 1
ATOM 1223 O O . ILE A 1 68 ? 42.019 69.266 35.620 1.00 8.31 81 ILE A O 1
ATOM 1253 N N . ASP A 1 69 ? 41.245 71.345 35.969 1.00 8.66 82 ASP A N 1
ATOM 1254 C CA . ASP A 1 69 ? 42.413 71.793 36.757 1.00 8.55 82 ASP A CA 1
ATOM 1255 C C . ASP A 1 69 ? 41.927 72.854 37.721 1.00 8.54 82 ASP A C 1
ATOM 1256 O O . ASP A 1 69 ? 42.040 74.048 37.475 1.00 11.32 82 ASP A O 1
ATOM 1265 N N . TYR A 1 70 ? 41.326 72.423 38.818 1.00 7.28 83 TYR A N 1
ATOM 1266 C CA . TYR A 1 70 ? 40.733 73.277 39.818 1.00 6.93 83 TYR A CA 1
ATOM 1267 C C . TYR A 1 70 ? 41.708 73.405 41.006 1.00 6.31 83 TYR A C 1
ATOM 1268 O O . TYR A 1 70 ? 42.109 72.409 41.600 1.00 6.66 83 TYR A O 1
ATOM 1286 N N . ASN A 1 71 ? 42.011 74.662 41.339 1.00 6.51 84 ASN A N 1
ATOM 1287 C CA A ASN A 1 71 ? 42.886 75.023 42.426 0.80 6.46 84 ASN A CA 1
ATOM 1288 C CA B ASN A 1 71 ? 42.872 74.983 42.444 0.20 8.00 84 ASN A CA 1
ATOM 1289 C C . ASN A 1 71 ? 42.116 75.814 43.467 1.00 6.80 84 ASN A C 1
ATOM 1290 O O . ASN A 1 71 ? 41.451 76.789 43.110 1.00 7.60 84 ASN A O 1
ATOM 1310 N N . ILE A 1 72 ? 42.216 75.443 44.738 1.00 6.54 85 ILE A N 1
ATOM 1311 C CA . ILE A 1 72 ? 41.526 76.175 45.790 1.00 6.17 85 ILE A CA 1
ATOM 1312 C C . ILE A 1 72 ? 42.167 77.541 45.999 1.00 6.08 85 ILE A C 1
ATOM 1313 O O . ILE A 1 72 ? 43.341 77.774 45.688 1.00 6.66 85 ILE A O 1
ATOM 1329 N N . PRO A 1 73 ? 41.413 78.455 46.604 1.00 6.19 86 PRO A N 1
ATOM 1330 C CA . PRO A 1 73 ? 41.972 79.758 46.939 1.00 6.71 86 PRO A CA 1
ATOM 1331 C C . PRO A 1 73 ? 43.003 79.662 48.051 1.00 5.88 86 PRO A C 1
ATOM 1332 O O . PRO A 1 73 ? 42.880 78.864 48.964 1.00 6.28 86 PRO A O 1
ATOM 1343 N N . CYS A 1 74 ? 43.947 80.596 48.005 1.00 6.54 87 CYS A N 1
ATOM 1344 C CA . CYS A 1 74 ? 44.793 80.987 49.139 1.00 6.01 87 CYS A CA 1
ATOM 1345 C C . CYS A 1 74 ? 44.432 82.425 49.490 1.00 6.31 87 CYS A C 1
ATOM 1346 O O . CYS A 1 74 ? 44.631 83.336 48.673 1.00 7.15 87 CYS A O 1
ATOM 1353 N N . VAL A 1 75 ? 43.882 82.623 50.676 1.00 6.48 88 VAL A N 1
ATOM 1354 C CA . VAL A 1 75 ? 43.567 83.948 51.197 1.00 7.28 88 VAL A CA 1
ATOM 1355 C C . VAL A 1 75 ? 44.845 84.474 51.847 1.00 7.45 88 VAL A C 1
ATOM 1356 O O . VAL A 1 75 ? 45.268 84.016 52.903 1.00 8.01 88 VAL A O 1
ATOM 1369 N N A SER A 1 76 ? 45.560 85.238 51.033 0.70 7.80 89 SER A N 1
ATOM 1370 N N B SER A 1 76 ? 45.203 85.698 51.449 0.30 11.38 89 SER A N 1
ATOM 1371 C CA A SER A 1 76 ? 46.925 85.683 51.286 0.70 8.22 89 SER A CA 1
ATOM 1372 C CA B SER A 1 76 ? 46.306 86.462 52.065 0.30 11.02 89 SER A CA 1
ATOM 1373 C C A SER A 1 76 ? 46.955 87.139 51.736 0.70 8.39 89 SER A C 1
ATOM 1374 C C B SER A 1 76 ? 45.899 87.924 52.240 0.30 15.06 89 SER A C 1
ATOM 1375 O O A SER A 1 76 ? 45.972 87.878 51.594 0.70 11.58 89 SER A O 1
ATOM 1376 O O B SER A 1 76 ? 44.821 88.321 51.787 0.30 12.16 89 SER A O 1
ATOM 1391 N N A SER A 1 77 ? 48.131 87.581 52.131 0.70 9.42 90 SER A N 1
ATOM 1392 N N B SER A 1 77 ? 46.737 88.719 52.899 0.30 11.90 90 SER A N 1
ATOM 1393 C CA A SER A 1 77 ? 48.362 88.973 52.496 0.70 13.04 90 SER A CA 1
ATOM 1394 C CA B SER A 1 77 ? 46.481 90.158 52.995 0.30 14.70 90 SER A CA 1
ATOM 1395 C C A SER A 1 77 ? 48.052 89.956 51.408 0.70 14.76 90 SER A C 1
ATOM 1396 C C B SER A 1 77 ? 46.524 90.920 51.667 0.30 14.06 90 SER A C 1
ATOM 1397 O O A SER A 1 77 ? 47.832 91.130 51.678 0.70 21.83 90 SER A O 1
ATOM 1398 O O B SER A 1 77 ? 45.958 92.013 51.576 0.30 19.66 90 SER A O 1
ATOM 1413 N N A SER A 1 78 ? 48.181 89.517 50.170 0.70 13.93 91 SER A N 1
ATOM 1414 N N B SER A 1 78 ? 47.181 90.363 50.654 0.30 12.01 91 SER A N 1
ATOM 1415 C CA A SER A 1 78 ? 47.948 90.399 49.037 0.70 18.25 91 SER A CA 1
ATOM 1416 C CA B SER A 1 78 ? 47.393 91.007 49.354 0.30 13.98 91 SER A CA 1
ATOM 1417 C C A SER A 1 78 ? 46.628 90.193 48.325 0.70 19.79 91 SER A C 1
ATOM 1418 C C B SER A 1 78 ? 46.319 90.492 48.425 0.30 15.43 91 SER A C 1
ATOM 1419 O O A SER A 1 78 ? 46.482 90.828 47.292 0.70 21.91 91 SER A O 1
ATOM 1420 O O B SER A 1 78 ? 46.115 91.000 47.318 0.30 17.73 91 SER A O 1
ATOM 1435 N N . GLY A 1 79 ? 45.675 89.419 48.858 1.00 15.19 92 GLY A N 1
ATOM 1436 C CA . GLY A 1 79 ? 44.432 89.106 48.222 1.00 14.01 92 GLY A CA 1
ATOM 1437 C C . GLY A 1 79 ? 44.237 87.615 48.116 1.00 10.47 92 GLY A C 1
ATOM 1438 O O . GLY A 1 79 ? 45.057 86.812 48.594 1.00 12.55 92 GLY A O 1
ATOM 1442 N N . THR A 1 80 ? 43.168 87.227 47.441 1.00 9.93 93 THR A N 1
ATOM 1443 C CA . THR A 1 80 ? 42.794 85.826 47.304 1.00 8.81 93 THR A CA 1
ATOM 1444 C C . THR A 1 80 ? 43.095 85.385 45.884 1.00 8.25 93 THR A C 1
ATOM 1445 O O . THR A 1 80 ? 42.593 85.969 44.936 1.00 9.90 93 THR A O 1
ATOM 1456 N N . PHE A 1 81 ? 43.914 84.340 45.768 1.00 7.72 94 PHE A N 1
ATOM 1457 C CA . PHE A 1 81 ? 44.384 83.841 44.473 1.00 7.98 94 PHE A CA 1
ATOM 1458 C C . PHE A 1 81 ? 44.399 82.320 44.503 1.00 7.53 94 PHE A C 1
ATOM 1459 O O . PHE A 1 81 ? 44.656 81.718 45.550 1.00 7.57 94 PHE A O 1
ATOM 1476 N N . PRO A 1 82 ? 44.188 81.667 43.357 1.00 7.81 95 PRO A N 1
ATOM 1477 C CA . PRO A 1 82 ? 44.181 80.205 43.339 1.00 7.55 95 PRO A CA 1
ATOM 1478 C C . PRO A 1 82 ? 45.589 79.675 43.552 1.00 7.41 95 PRO A C 1
ATOM 1479 O O . PRO A 1 82 ? 46.551 80.231 43.020 1.00 10.60 95 PRO A O 1
ATOM 1490 N N . CYS A 1 83 ? 45.735 78.577 44.282 1.00 6.28 96 CYS A N 1
ATOM 1491 C CA A CYS A 1 83 ? 47.049 78.019 44.584 0.85 6.08 96 CYS A CA 1
ATOM 1492 C CA B CYS A 1 83 ? 47.054 78.033 44.546 0.15 8.45 96 CYS A CA 1
ATOM 1493 C C . CYS A 1 83 ? 47.252 76.700 43.837 1.00 6.53 96 CYS A C 1
ATOM 1494 O O . CYS A 1 83 ? 46.552 75.740 44.138 1.00 7.40 96 CYS A O 1
ATOM 1507 N N . PRO A 1 84 ? 48.226 76.601 42.919 1.00 6.72 97 PRO A N 1
ATOM 1508 C CA . PRO A 1 84 ? 48.569 75.298 42.350 1.00 7.60 97 PRO A CA 1
ATOM 1509 C C . PRO A 1 84 ? 48.966 74.338 43.464 1.00 7.40 97 PRO A C 1
ATOM 1510 O O . PRO A 1 84 ? 49.718 74.721 44.367 1.00 7.32 97 PRO A O 1
ATOM 1521 N N . GLN A 1 85 ? 48.478 73.101 43.458 1.00 8.11 98 GLN A N 1
ATOM 1522 C CA . GLN A 1 85 ? 48.718 72.249 44.603 1.00 8.83 98 GLN A CA 1
ATOM 1523 C C . GLN A 1 85 ? 50.208 72.027 44.874 1.00 7.68 98 GLN A C 1
ATOM 1524 O O . GLN A 1 85 ? 50.627 71.926 46.026 1.00 8.29 98 GLN A O 1
ATOM 1538 N N . GLU A 1 86 ? 51.003 71.922 43.828 1.00 7.57 99 GLU A N 1
ATOM 1539 C CA . GLU A 1 86 ? 52.424 71.696 43.996 1.00 8.44 99 GLU A CA 1
ATOM 1540 C C . GLU A 1 86 ? 53.136 72.884 44.652 1.00 7.71 99 GLU A C 1
ATOM 1541 O O . GLU A 1 86 ? 54.264 72.723 45.100 1.00 9.68 99 GLU A O 1
ATOM 1553 N N . ASP A 1 87 ? 52.501 74.062 44.678 1.00 6.58 100 ASP A N 1
ATOM 1554 C CA . ASP A 1 87 ? 53.047 75.241 45.322 1.00 6.68 100 ASP A CA 1
ATOM 1555 C C . ASP A 1 87 ? 52.566 75.384 46.757 1.00 6.31 100 ASP A C 1
ATOM 1556 O O . ASP A 1 87 ? 53.033 76.272 47.479 1.00 6.83 100 ASP A O 1
ATOM 1565 N N . SER A 1 88 ? 51.649 74.532 47.209 1.00 6.61 101 SER A N 1
ATOM 1566 C CA . SER A 1 88 ? 51.193 74.577 48.590 1.00 6.72 101 SER A CA 1
ATOM 1567 C C . SER A 1 88 ? 52.243 73.948 49.490 1.00 6.94 101 SER A C 1
ATOM 1568 O O . SER A 1 88 ? 52.971 73.032 49.082 1.00 8.41 101 SER A O 1
ATOM 1576 N N . TYR A 1 89 ? 52.315 74.428 50.723 1.00 6.76 102 TYR A N 1
ATOM 1577 C CA . TYR A 1 89 ? 53.328 73.924 51.658 1.00 7.79 102 TYR A CA 1
ATOM 1578 C C . TYR A 1 89 ? 52.865 74.230 53.064 1.00 7.25 102 TYR A C 1
ATOM 1579 O O . TYR A 1 89 ? 52.026 75.085 53.319 1.00 7.23 102 TYR A O 1
ATOM 1597 N N . GLY A 1 90 ? 53.472 73.551 54.028 1.00 8.99 103 GLY A N 1
ATOM 1598 C CA . GLY A 1 90 ? 53.219 73.870 55.424 1.00 8.85 103 GLY A CA 1
ATOM 1599 C C . GLY A 1 90 ? 51.769 73.715 55.818 1.00 8.86 103 GLY A C 1
ATOM 1600 O O . GLY A 1 90 ? 51.057 72.857 55.300 1.00 11.00 103 GLY A O 1
ATOM 1604 N N A ASN A 1 91 ? 51.318 74.465 56.828 0.50 8.76 104 ASN A N 1
ATOM 1605 N N B ASN A 1 91 ? 51.320 74.620 56.654 0.50 8.10 104 ASN A N 1
ATOM 1606 C CA A ASN A 1 91 ? 49.938 74.432 57.359 0.50 8.79 104 ASN A CA 1
ATOM 1607 C CA B ASN A 1 91 ? 50.012 74.443 57.218 0.50 10.32 104 ASN A CA 1
ATOM 1608 C C A ASN A 1 91 ? 49.199 75.773 57.376 0.50 8.76 104 ASN A C 1
ATOM 1609 C C B ASN A 1 91 ? 49.159 75.687 57.320 0.50 8.28 104 ASN A C 1
ATOM 1610 O O A ASN A 1 91 ? 48.747 76.206 58.446 0.50 10.12 104 ASN A O 1
ATOM 1611 O O B ASN A 1 91 ? 48.582 75.949 58.384 0.50 9.09 104 ASN A O 1
ATOM 1632 N N . TRP A 1 92 ? 48.997 76.443 56.236 1.00 7.33 105 TRP A N 1
ATOM 1633 C CA . TRP A 1 92 ? 49.552 76.209 54.912 1.00 6.74 105 TRP A CA 1
ATOM 1634 C C . TRP A 1 92 ? 49.826 77.563 54.288 1.00 5.99 105 TRP A C 1
ATOM 1635 O O . TRP A 1 92 ? 49.269 78.588 54.680 1.00 6.62 105 TRP A O 1
ATOM 1656 N N . GLY A 1 93 ? 50.690 77.524 53.277 1.00 6.08 106 GLY A N 1
ATOM 1657 C CA . GLY A 1 93 ? 51.022 78.665 52.448 1.00 6.12 106 GLY A CA 1
ATOM 1658 C C . GLY A 1 93 ? 51.052 78.235 51.002 1.00 5.53 106 GLY A C 1
ATOM 1659 O O . GLY A 1 93 ? 50.970 77.060 50.660 1.00 5.89 106 GLY A O 1
ATOM 1663 N N . CYS A 1 94 ? 51.201 79.237 50.129 1.00 5.62 107 CYS A N 1
ATOM 1664 C CA A CYS A 1 94 ? 51.283 79.008 48.709 0.85 5.69 107 CYS A CA 1
ATOM 1665 C CA B CYS A 1 94 ? 51.253 79.023 48.665 0.15 7.92 107 CYS A CA 1
ATOM 1666 C C . CYS A 1 94 ? 52.490 79.783 48.199 1.00 5.63 107 CYS A C 1
ATOM 1667 O O . CYS A 1 94 ? 52.588 80.981 48.443 1.00 6.35 107 CYS A O 1
ATOM 1680 N N . LYS A 1 95 ? 53.405 79.094 47.522 1.00 5.72 108 LYS A N 1
ATOM 1681 C CA A LYS A 1 95 ? 54.674 79.712 47.130 0.50 5.79 108 LYS A CA 1
ATOM 1682 C CA B LYS A 1 95 ? 54.664 79.718 47.148 0.30 6.76 108 LYS A CA 1
ATOM 1683 C CA C LYS A 1 95 ? 54.670 79.722 47.144 0.20 6.73 108 LYS A CA 1
ATOM 1684 C C . LYS A 1 95 ? 54.412 80.993 46.340 1.00 6.20 108 LYS A C 1
ATOM 1685 O O . LYS A 1 95 ? 53.691 80.989 45.331 1.00 7.30 108 LYS A O 1
ATOM 1737 N N . GLY A 1 96 ? 55.032 82.079 46.800 1.00 6.48 109 GLY A N 1
ATOM 1738 C CA . GLY A 1 96 ? 54.857 83.366 46.200 1.00 7.42 109 GLY A CA 1
ATOM 1739 C C . GLY A 1 96 ? 53.741 84.200 46.799 1.00 6.95 109 GLY A C 1
ATOM 1740 O O . GLY A 1 96 ? 53.530 85.334 46.347 1.00 8.51 109 GLY A O 1
ATOM 1744 N N . MET A 1 97 ? 53.024 83.643 47.759 1.00 6.48 110 MET A N 1
ATOM 1745 C CA . MET A 1 97 ? 51.888 84.311 48.380 1.00 6.76 110 MET A CA 1
ATOM 1746 C C . MET A 1 97 ? 52.020 84.411 49.897 1.00 6.82 110 MET A C 1
ATOM 1747 O O . MET A 1 97 ? 51.250 85.164 50.494 1.00 7.81 110 MET A O 1
ATOM 1761 N N . GLY A 1 98 ? 52.920 83.650 50.507 1.00 6.67 111 GLY A N 1
ATOM 1762 C CA . GLY A 1 98 ? 52.995 83.570 51.937 1.00 6.77 111 GLY A CA 1
ATOM 1763 C C . GLY A 1 98 ? 51.932 82.627 52.512 1.00 6.41 111 GLY A C 1
ATOM 1764 O O . GLY A 1 98 ? 51.405 81.745 51.849 1.00 6.63 111 GLY A O 1
ATOM 1768 N N . ALA A 1 99 ? 51.678 82.800 53.817 1.00 6.66 112 ALA A N 1
ATOM 1769 C CA . ALA A 1 99 ? 50.721 81.934 54.499 1.00 6.82 112 ALA A CA 1
ATOM 1770 C C . ALA A 1 99 ? 49.293 82.243 54.052 1.00 6.80 112 ALA A C 1
ATOM 1771 O O . ALA A 1 99 ? 48.934 83.402 53.785 1.00 8.46 112 ALA A O 1
A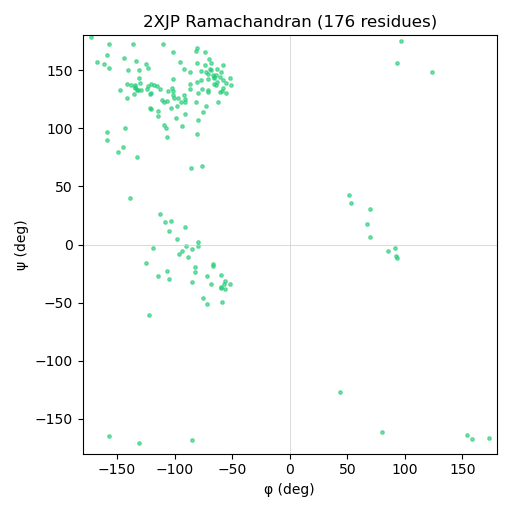TOM 1778 N N . CYS A 1 100 ? 48.482 81.209 54.022 1.00 6.28 113 CYS A N 1
ATOM 1779 C CA . CYS A 1 100 ? 47.073 81.307 53.634 1.00 6.40 113 CYS A CA 1
ATOM 1780 C C . CYS A 1 100 ? 46.236 81.184 54.916 1.00 6.92 113 CYS A C 1
ATOM 1781 O O . CYS A 1 100 ? 46.464 80.278 55.724 1.00 8.90 113 CYS A O 1
ATOM 1788 N N . SER A 1 101 ? 45.271 82.076 55.096 1.00 6.88 114 SER A N 1
ATOM 1789 C CA . SER A 1 101 ? 44.507 82.056 56.355 1.00 7.90 114 SER A CA 1
ATOM 1790 C C . SER A 1 101 ? 43.288 81.140 56.331 1.00 8.09 114 SER A C 1
ATOM 1791 O O . SER A 1 101 ? 42.681 80.915 57.372 1.00 10.70 114 SER A O 1
ATOM 1799 N N . ASN A 1 102 ? 42.920 80.655 55.164 1.00 6.82 115 ASN A N 1
ATOM 1800 C CA . ASN A 1 102 ? 41.696 79.908 54.947 1.00 6.87 115 ASN A CA 1
ATOM 1801 C C . ASN A 1 102 ? 41.940 78.413 55.026 1.00 7.19 115 ASN A C 1
ATOM 1802 O O . ASN A 1 102 ? 43.056 77.922 54.858 1.00 10.50 115 ASN A O 1
ATOM 1813 N N . SER A 1 103 ? 40.882 77.662 55.308 1.00 8.03 116 SER A N 1
ATOM 1814 C CA . SER A 1 103 ? 40.994 76.224 55.433 1.00 7.43 116 SER A CA 1
ATOM 1815 C C . SER A 1 103 ? 41.008 75.518 54.085 1.00 7.25 116 SER A C 1
ATOM 1816 O O . SER A 1 103 ? 40.215 75.818 53.195 1.00 7.76 116 SER A O 1
ATOM 1824 N N . GLN A 1 104 ? 41.848 74.500 53.960 1.00 7.25 117 GLN A N 1
ATOM 1825 C CA A GLN A 1 104 ? 41.752 73.672 52.773 0.20 8.49 117 GLN A CA 1
ATOM 1826 C CA B GLN A 1 104 ? 41.788 73.600 52.813 0.80 7.74 117 GLN A CA 1
ATOM 1827 C C . GLN A 1 104 ? 40.554 72.723 52.798 1.00 8.55 117 GLN A C 1
ATOM 1828 O O . GLN A 1 104 ? 40.289 72.097 51.781 1.00 11.38 117 GLN A O 1
ATOM 1854 N N . GLY A 1 105 ? 39.870 72.595 53.927 1.00 7.61 118 GLY A N 1
ATOM 1855 C CA . GLY A 1 105 ? 38.841 71.569 54.125 1.00 8.81 118 GLY A CA 1
ATOM 1856 C C . GLY A 1 105 ? 37.404 72.042 54.083 1.00 7.72 118 GLY A C 1
ATOM 1857 O O . GLY A 1 105 ? 36.537 71.272 54.474 1.00 10.79 118 GLY A O 1
ATOM 1861 N N . ILE A 1 106 ? 37.126 73.261 53.652 1.00 7.00 119 ILE A N 1
ATOM 1862 C CA . ILE A 1 106 ? 35.772 73.740 53.453 1.00 6.59 119 ILE A CA 1
ATOM 1863 C C . ILE A 1 106 ? 35.425 73.709 51.969 1.00 6.06 119 ILE A C 1
ATOM 1864 O O . ILE A 1 106 ? 36.285 73.604 51.100 1.00 6.98 119 ILE A O 1
ATOM 1880 N N . ALA A 1 107 ? 34.135 73.842 51.663 1.00 6.07 120 ALA A N 1
ATOM 1881 C CA . ALA A 1 107 ? 33.703 73.991 50.298 1.00 5.94 120 ALA A CA 1
ATOM 1882 C C . ALA A 1 107 ? 34.062 75.370 49.764 1.00 6.05 120 ALA A C 1
ATOM 1883 O O . ALA A 1 107 ? 34.053 76.353 50.524 1.00 6.63 120 ALA A O 1
ATOM 1890 N N . TYR A 1 108 ? 34.334 75.446 48.468 1.00 5.68 121 TYR A N 1
ATOM 1891 C CA . TYR A 1 108 ? 34.567 76.719 47.779 1.00 5.80 121 TYR A CA 1
ATOM 1892 C C . TYR A 1 108 ? 33.713 76.748 46.525 1.00 6.04 121 TYR A C 1
ATOM 1893 O O . TYR A 1 108 ? 33.569 75.743 45.842 1.00 6.65 121 TYR A O 1
ATOM 1911 N N . TRP A 1 109 ? 33.198 77.943 46.232 1.00 6.28 122 TRP A N 1
ATOM 1912 C CA . TRP A 1 109 ? 32.335 78.189 45.065 1.00 6.74 122 TRP A CA 1
ATOM 1913 C C . TRP A 1 109 ? 33.120 78.928 43.993 1.00 6.75 122 TRP A C 1
ATOM 1914 O O . TRP A 1 109 ? 33.846 79.902 44.270 1.00 7.54 122 TRP A O 1
ATOM 1935 N N A SER A 1 110 ? 32.898 78.539 42.748 0.80 6.83 123 SER A N 1
ATOM 1936 N N B SER A 1 110 ? 33.071 78.415 42.765 0.20 7.12 123 SER A N 1
ATOM 1937 C CA A SER A 1 110 ? 33.707 79.025 41.626 0.80 7.75 123 SER A CA 1
ATOM 1938 C CA B SER A 1 110 ? 33.549 79.192 41.621 0.20 5.77 123 SER A CA 1
ATOM 1939 C C A SER A 1 110 ? 33.014 78.616 40.330 0.80 6.97 123 SER A C 1
ATOM 1940 C C B SER A 1 110 ? 32.849 78.741 40.340 0.20 7.87 123 SER A C 1
ATOM 1941 O O A SER A 1 110 ? 32.293 77.630 40.315 0.80 6.94 123 SER A O 1
ATOM 1942 O O B SER A 1 110 ? 32.009 77.846 40.321 0.20 8.04 123 SER A O 1
ATOM 1957 N N . THR A 1 111 ? 33.289 79.366 39.260 1.00 7.68 124 THR A N 1
ATOM 1958 C CA . THR A 1 111 ? 32.888 78.987 37.909 1.00 8.13 124 THR A CA 1
ATOM 1959 C C . THR A 1 111 ? 33.978 78.231 37.135 1.00 8.27 124 THR A C 1
ATOM 1960 O O . THR A 1 111 ? 33.848 78.037 35.931 1.00 9.21 124 THR A O 1
ATOM 1971 N N . ASP A 1 112 ? 35.026 77.787 37.819 1.00 8.02 125 ASP A N 1
ATOM 1972 C CA A ASP A 1 112 ? 36.150 77.114 37.174 0.50 8.69 125 ASP A CA 1
ATOM 1973 C CA B ASP A 1 112 ? 36.103 77.156 37.085 0.50 9.31 125 ASP A CA 1
ATOM 1974 C C . ASP A 1 112 ? 35.727 75.934 36.284 1.00 8.83 125 ASP A C 1
ATOM 1975 O O . ASP A 1 112 ? 36.380 75.674 35.275 1.00 10.97 125 ASP A O 1
ATOM 1991 N N . LEU A 1 113 ? 34.721 75.189 36.699 1.00 8.32 126 LEU A N 1
ATOM 1992 C CA . LEU A 1 113 ? 34.264 74.029 35.927 1.00 8.60 126 LEU A CA 1
ATOM 1993 C C . LEU A 1 113 ? 33.258 74.510 34.898 1.00 9.07 126 LEU A C 1
ATOM 1994 O O . LEU A 1 113 ? 32.056 74.621 35.154 1.00 9.50 126 LEU A O 1
ATOM 2010 N N A PHE A 1 114 ? 33.730 74.795 33.686 0.80 10.00 127 PHE A N 1
ATOM 2011 N N B PHE A 1 114 ? 33.841 74.978 33.792 0.20 10.27 127 PHE A N 1
ATOM 2012 C CA A PHE A 1 114 ? 32.836 75.014 32.523 0.80 10.89 127 PHE A CA 1
ATOM 2013 C CA B PHE A 1 114 ? 33.128 75.147 32.538 0.20 11.99 127 PHE A CA 1
ATOM 2014 C C A PHE A 1 114 ? 32.000 76.287 32.597 0.80 11.55 127 PHE A C 1
ATOM 2015 C C B PHE A 1 114 ? 32.049 76.221 32.658 0.20 13.71 127 PHE A C 1
ATOM 2016 O O A PHE A 1 114 ? 31.057 76.433 31.843 0.80 12.91 127 PHE A O 1
ATOM 2017 O O B PHE A 1 114 ? 30.967 76.101 32.082 0.20 16.18 127 PHE A O 1
ATOM 2050 N N . GLY A 1 115 ? 32.367 77.230 33.466 1.00 11.28 128 GLY A N 1
ATOM 2051 C CA . GLY A 1 115 ? 31.602 78.438 33.651 1.00 12.21 128 GLY A CA 1
ATOM 2052 C C . GLY A 1 115 ? 30.392 78.282 34.555 1.00 11.86 128 GLY A C 1
ATOM 2053 O O . GLY A 1 115 ? 29.684 79.261 34.787 1.00 13.34 128 GLY A O 1
ATOM 2057 N N . PHE A 1 116 ? 30.151 77.085 35.077 1.00 10.58 129 PHE A N 1
ATOM 2058 C CA . PHE A 1 116 ? 28.965 76.807 35.889 1.00 9.92 129 PHE A CA 1
ATOM 2059 C C . PHE A 1 116 ? 29.311 77.064 37.360 1.00 8.43 129 PHE A C 1
ATOM 2060 O O . PHE A 1 116 ? 30.240 76.479 37.888 1.00 8.70 129 PHE A O 1
ATOM 2077 N N . TYR A 1 117 ? 28.572 77.934 38.007 1.00 9.23 130 TYR A N 1
ATOM 2078 C CA . TYR A 1 117 ? 28.860 78.288 39.393 1.00 8.64 130 TYR A CA 1
ATOM 2079 C C . TYR A 1 117 ? 28.411 77.166 40.331 1.00 8.22 130 TYR A C 1
ATOM 2080 O O . TYR A 1 117 ? 27.222 76.886 40.458 1.00 10.24 130 TYR A O 1
ATOM 2098 N N . THR A 1 118 ? 29.372 76.527 40.982 1.00 7.13 131 THR A N 1
ATOM 2099 C CA . THR A 1 118 ? 29.115 75.404 41.851 1.00 6.82 131 THR A CA 1
ATOM 2100 C C . THR A 1 118 ? 30.278 75.302 42.841 1.00 6.38 131 THR A C 1
ATOM 2101 O O . THR A 1 118 ? 31.054 76.243 42.960 1.00 7.08 131 THR A O 1
ATOM 2112 N N . THR A 1 119 ? 30.381 74.160 43.514 1.00 6.16 132 THR A N 1
ATOM 2113 C CA . THR A 1 119 ? 31.454 73.878 44.462 1.00 6.05 132 THR A CA 1
ATOM 2114 C C . THR A 1 119 ? 32.423 72.879 43.835 1.00 5.97 132 THR A C 1
ATOM 2115 O O . THR A 1 119 ? 32.254 71.667 43.959 1.00 6.05 132 THR A O 1
ATOM 2126 N N . PRO A 1 120 ? 33.506 73.349 43.166 1.00 6.29 133 PRO A N 1
ATOM 2127 C CA . PRO A 1 120 ? 34.398 72.373 42.526 1.00 6.14 133 PRO A CA 1
ATOM 2128 C C . PRO A 1 120 ? 35.133 71.493 43.504 1.00 5.98 133 PRO A C 1
ATOM 2129 O O . PRO A 1 120 ? 35.670 70.462 43.088 1.00 6.82 133 PRO A O 1
ATOM 2140 N N . THR A 1 121 ? 35.207 71.896 44.768 1.00 5.96 134 THR A N 1
ATOM 2141 C CA . THR A 1 121 ? 35.742 71.082 45.842 1.00 6.25 134 THR A CA 1
ATOM 2142 C C . THR A 1 121 ? 34.998 69.781 46.051 1.00 6.05 134 THR A C 1
ATOM 2143 O O . THR A 1 121 ? 35.551 68.842 46.616 1.00 7.01 134 THR A O 1
ATOM 2154 N N . ASN A 1 122 ? 33.703 69.754 45.678 1.00 5.69 135 ASN A N 1
ATOM 2155 C CA . ASN A 1 122 ? 32.872 68.630 46.048 1.00 5.96 135 ASN A CA 1
ATOM 2156 C C . ASN A 1 122 ? 31.682 68.600 45.082 1.00 5.69 135 ASN A C 1
ATOM 2157 O O . ASN A 1 122 ? 30.708 69.330 45.229 1.00 6.05 135 ASN A O 1
ATOM 2168 N N . VAL A 1 123 ? 31.834 67.767 44.051 1.00 5.88 136 VAL A N 1
ATOM 2169 C CA . VAL A 1 123 ? 30.862 67.710 42.956 1.00 6.20 136 VAL A CA 1
ATOM 2170 C C . VAL A 1 123 ? 31.179 66.456 42.142 1.00 6.24 136 VAL A C 1
ATOM 2171 O O . VAL A 1 123 ? 32.320 65.997 42.113 1.00 6.91 136 VAL A O 1
ATOM 2184 N N . THR A 1 124 ? 30.168 65.972 41.422 1.00 6.41 137 THR A N 1
ATOM 2185 C CA . THR A 1 124 ? 30.346 64.970 40.384 1.00 6.55 137 THR A CA 1
ATOM 2186 C C . THR A 1 124 ? 29.840 65.547 39.079 1.00 6.78 137 THR A C 1
ATOM 2187 O O . THR A 1 124 ? 28.778 66.183 39.044 1.00 8.70 137 THR A O 1
ATOM 2198 N N A LEU A 1 125 ? 30.489 65.228 37.979 0.50 5.91 138 LEU A N 1
ATOM 2199 N N B LEU A 1 125 ? 30.664 65.487 38.023 0.50 6.08 138 LEU A N 1
ATOM 2200 C CA A LEU A 1 125 ? 29.970 65.779 36.756 0.50 6.17 138 LEU A CA 1
ATOM 2201 C CA B LEU A 1 125 ? 30.365 65.878 36.623 0.50 7.34 138 LEU A CA 1
ATOM 2202 C C A LEU A 1 125 ? 30.154 64.707 35.711 0.50 5.67 138 LEU A C 1
ATOM 2203 C C B LEU A 1 125 ? 30.145 64.622 35.734 0.50 6.65 138 LEU A C 1
ATOM 2204 O O A LEU A 1 125 ? 31.063 63.888 35.748 0.50 6.21 138 LEU A O 1
ATOM 2205 O O B LEU A 1 125 ? 30.849 63.612 35.858 0.50 5.36 138 LEU A O 1
ATOM 2236 N N . GLU A 1 126 ? 29.229 64.763 34.768 1.00 6.09 139 GLU A N 1
ATOM 2237 C CA . GLU A 1 126 ? 29.070 63.805 33.679 1.00 6.17 139 GLU A CA 1
ATOM 2238 C C . GLU A 1 126 ? 29.199 64.577 32.375 1.00 5.82 139 GLU A C 1
ATOM 2239 O O . GLU A 1 126 ? 28.397 65.474 32.074 1.00 6.47 139 GLU A O 1
ATOM 2251 N N . MET A 1 127 ? 30.219 64.222 31.583 1.00 5.58 140 MET A N 1
ATOM 2252 C CA . MET A 1 127 ? 30.416 64.783 30.259 1.00 5.94 140 MET A CA 1
ATOM 2253 C C . MET A 1 127 ? 29.898 63.738 29.271 1.00 5.88 140 MET A C 1
ATOM 2254 O O . MET A 1 127 ? 30.303 62.580 29.331 1.00 6.66 140 MET A O 1
ATOM 2268 N N . THR A 1 128 ? 29.020 64.157 28.346 1.00 6.00 141 THR A N 1
ATOM 2269 C CA . THR A 1 128 ? 28.552 63.263 27.288 1.00 6.11 141 THR A CA 1
ATOM 2270 C C . THR A 1 128 ? 28.662 63.961 25.950 1.00 6.24 141 THR A C 1
ATOM 2271 O O . THR A 1 128 ? 28.504 65.175 25.799 1.00 6.82 141 THR A O 1
ATOM 2282 N N . GLY A 1 129 ? 28.869 63.134 24.933 1.00 6.61 142 GLY A N 1
ATOM 2283 C CA . GLY A 1 129 ? 28.899 63.589 23.545 1.00 6.95 142 GLY A CA 1
ATOM 2284 C C . GLY A 1 129 ? 29.330 62.416 22.698 1.00 6.07 142 GLY A C 1
ATOM 2285 O O . GLY A 1 129 ? 29.349 61.278 23.152 1.00 6.61 142 GLY A O 1
ATOM 2289 N N . TYR A 1 130 ? 29.680 62.725 21.462 1.00 6.19 143 TYR A N 1
ATOM 2290 C CA . TYR A 1 130 ? 30.121 61.720 20.508 1.00 6.42 143 TYR A CA 1
ATOM 2291 C C . TYR A 1 130 ? 31.490 62.142 20.002 1.00 6.74 143 TYR A C 1
ATOM 2292 O O . TYR A 1 130 ? 31.699 63.295 19.626 1.00 7.80 143 TYR A O 1
ATOM 2310 N N . PHE A 1 131 ? 32.403 61.175 19.978 1.00 6.58 144 PHE A N 1
ATOM 2311 C CA . PHE A 1 131 ? 33.733 61.356 19.441 1.00 6.92 144 PHE A CA 1
ATOM 2312 C C . PHE A 1 131 ? 33.712 60.966 17.963 1.00 6.87 144 PHE A C 1
ATOM 2313 O O . PHE A 1 131 ? 33.237 59.884 17.611 1.00 7.63 144 PHE A O 1
ATOM 2330 N N . LEU A 1 132 ? 34.225 61.858 17.119 1.00 7.53 145 LEU A N 1
ATOM 2331 C CA . LEU A 1 132 ? 34.244 61.662 15.673 1.00 7.90 145 LEU A CA 1
ATOM 2332 C C . LEU A 1 132 ? 35.696 61.405 15.250 1.00 8.03 145 LEU A C 1
ATOM 2333 O O . LEU A 1 132 ? 36.492 62.337 15.139 1.00 9.30 145 LEU A O 1
ATOM 2349 N N . PRO A 1 133 ? 36.075 60.155 14.980 1.00 7.73 146 PRO A N 1
ATOM 2350 C CA . PRO A 1 133 ? 37.428 59.882 14.542 1.00 8.31 146 PRO A CA 1
ATOM 2351 C C . PRO A 1 133 ? 37.628 60.398 13.135 1.00 8.89 146 PRO A C 1
ATOM 2352 O O . PRO A 1 133 ? 36.872 60.039 12.238 1.00 9.60 146 PRO A O 1
ATOM 2363 N N . PRO A 1 134 ? 38.718 61.149 12.871 1.00 10.15 147 PRO A N 1
ATOM 2364 C CA . PRO A 1 134 ? 39.014 61.553 11.505 1.00 11.75 147 PRO A CA 1
ATOM 2365 C C . PRO A 1 134 ? 39.738 60.453 10.720 1.00 12.05 147 PRO A C 1
ATOM 2366 O O . PRO A 1 134 ? 39.789 60.523 9.491 1.00 13.97 147 PRO A O 1
ATOM 2377 N N . GLN A 1 135 ? 40.338 59.509 11.426 1.00 11.03 148 GLN A N 1
ATOM 2378 C CA A GLN A 1 135 ? 41.244 58.459 10.950 0.70 10.91 148 GLN A CA 1
ATOM 2379 C CA B GLN A 1 135 ? 41.139 58.469 10.782 0.30 12.49 148 GLN A CA 1
ATOM 2380 C C . GLN A 1 135 ? 40.741 57.145 11.442 1.00 9.19 148 GLN A C 1
ATOM 2381 O O . GLN A 1 135 ? 40.371 57.034 12.610 1.00 11.29 148 GLN A O 1
ATOM 2407 N N . THR A 1 136 ? 40.791 56.111 10.641 1.00 10.45 149 THR A N 1
ATOM 2408 C CA . THR A 1 136 ? 40.551 54.761 11.114 1.00 9.31 149 THR A CA 1
ATOM 2409 C C . THR A 1 136 ? 41.798 54.214 11.797 1.00 10.48 149 THR A C 1
ATOM 2410 O O . THR A 1 136 ? 42.896 54.314 11.255 1.00 13.62 149 THR A O 1
ATOM 2421 N N . GLY A 1 137 ? 41.635 53.666 12.999 1.00 9.24 150 GLY A N 1
ATOM 2422 C CA . GLY A 1 137 ? 42.727 53.028 13.699 1.00 9.73 150 GLY A CA 1
ATOM 2423 C C . GLY A 1 137 ? 42.542 53.047 15.193 1.00 9.53 150 GLY A C 1
ATOM 2424 O O . GLY A 1 137 ? 41.449 53.298 15.707 1.00 9.28 150 GLY A O 1
ATOM 2428 N N . SER A 1 138 ? 43.638 52.780 15.896 1.00 10.47 151 SER A N 1
ATOM 2429 C CA A SER A 1 138 ? 43.629 52.688 17.335 0.60 11.14 151 SER A CA 1
ATOM 2430 C CA B SER A 1 138 ? 43.606 52.700 17.347 0.40 11.90 151 SER A CA 1
ATOM 2431 C C . SER A 1 138 ? 43.796 54.082 17.959 1.00 11.08 151 SER A C 1
ATOM 2432 O O . SER A 1 138 ? 44.741 54.808 17.636 1.00 13.58 151 SER A O 1
ATOM 2446 N N . TYR A 1 139 ? 42.893 54.415 18.878 1.00 9.85 152 TYR A N 1
ATOM 2447 C CA . TYR A 1 139 ? 42.940 55.655 19.645 1.00 10.08 152 TYR A CA 1
ATOM 2448 C C . TYR A 1 139 ? 43.210 55.286 21.086 1.00 10.15 152 TYR A C 1
ATOM 2449 O O . TYR A 1 139 ? 42.556 54.412 21.647 1.00 12.97 152 TYR A O 1
ATOM 2467 N N . THR A 1 140 ? 44.143 55.999 21.721 1.00 9.80 153 THR A N 1
ATOM 2468 C CA . THR A 1 140 ? 44.454 55.739 23.130 1.00 10.85 153 THR A CA 1
ATOM 2469 C C . THR A 1 140 ? 44.044 56.959 23.928 1.00 10.00 153 THR A C 1
ATOM 2470 O O . THR A 1 140 ? 44.685 58.007 23.828 1.00 11.24 153 THR A O 1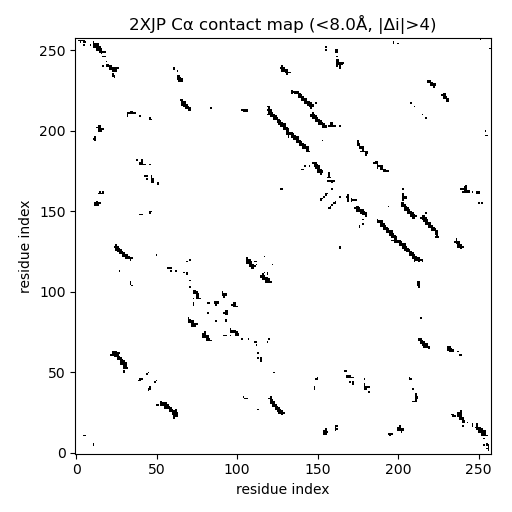
ATOM 2481 N N . PHE A 1 141 ? 43.004 56.816 24.738 1.00 9.14 154 PHE A N 1
ATOM 2482 C CA . PHE A 1 141 ? 42.561 57.883 25.631 1.00 9.13 154 PHE A CA 1
ATOM 2483 C C . PHE A 1 141 ? 43.360 57.775 26.928 1.00 9.98 154 PHE A C 1
ATOM 2484 O O . PHE A 1 141 ? 43.694 56.675 27.365 1.00 11.49 154 PHE A O 1
ATOM 2501 N N . SER A 1 142 ? 43.614 58.911 27.564 1.00 9.76 155 SER A N 1
ATOM 2502 C CA A SER A 1 142 ? 44.320 58.877 28.828 0.70 11.22 155 SER A CA 1
ATOM 2503 C CA B SER A 1 142 ? 44.446 58.984 28.759 0.10 11.26 155 SER A CA 1
ATOM 2504 C CA C SER A 1 142 ? 44.471 59.014 28.742 0.20 10.98 155 SER A CA 1
ATOM 2505 C C . SER A 1 142 ? 43.884 60.008 29.747 1.00 9.91 155 SER A C 1
ATOM 2506 O O . SER A 1 142 ? 43.472 61.093 29.344 1.00 10.48 155 SER A O 1
ATOM 2526 N N . PHE A 1 143 ? 44.062 59.697 31.023 1.00 10.24 156 PHE A N 1
ATOM 2527 C CA . PHE A 1 143 ? 44.044 60.670 32.102 1.00 10.07 156 PHE A CA 1
ATOM 2528 C C . PHE A 1 143 ? 45.484 60.763 32.625 1.00 10.94 156 PHE A C 1
ATOM 2529 O O . PHE A 1 143 ? 46.050 59.751 33.051 1.00 13.97 156 PHE A O 1
ATOM 2546 N N . ALA A 1 144 ? 46.062 61.960 32.640 1.00 10.97 157 ALA A N 1
ATOM 2547 C CA . ALA A 1 144 ? 47.455 62.064 33.106 1.00 12.47 157 ALA A CA 1
ATOM 2548 C C . ALA A 1 144 ? 47.558 61.775 34.603 1.00 13.25 157 ALA A C 1
ATOM 2549 O O . ALA A 1 144 ? 48.570 61.283 35.074 1.00 15.91 157 ALA A O 1
ATOM 2556 N N . THR A 1 145 ? 46.526 62.167 35.337 1.00 11.60 158 THR A N 1
ATOM 2557 C CA . THR A 1 145 ? 46.354 61.910 36.745 1.00 11.51 158 THR A CA 1
ATOM 2558 C C . THR A 1 145 ? 44.845 62.014 37.008 1.00 10.32 158 THR A C 1
ATOM 2559 O O . THR A 1 145 ? 44.104 62.472 36.146 1.00 9.96 158 THR A O 1
ATOM 2570 N N . VAL A 1 146 ? 44.433 61.667 38.226 1.00 10.43 159 VAL A N 1
ATOM 2571 C CA . VAL A 1 146 ? 43.032 61.749 38.625 1.00 11.61 159 VAL A CA 1
ATOM 2572 C C . VAL A 1 146 ? 42.973 62.234 40.086 1.00 10.27 159 VAL A C 1
ATOM 2573 O O . VAL A 1 146 ? 43.543 61.594 40.950 1.00 12.46 159 VAL A O 1
ATOM 2586 N N . ASP A 1 147 ? 42.231 63.297 40.336 1.00 9.05 160 ASP A N 1
ATOM 2587 C CA . ASP A 1 147 ? 41.984 63.768 41.706 1.00 7.95 160 ASP A CA 1
ATOM 2588 C C . ASP A 1 147 ? 40.551 64.270 41.712 1.00 7.07 160 ASP A C 1
ATOM 2589 O O . ASP A 1 147 ? 40.313 65.344 41.158 1.00 7.24 160 ASP A O 1
ATOM 2598 N N . ASP A 1 148 ? 39.552 63.517 42.204 1.00 6.94 161 ASP A N 1
ATOM 2599 C CA A ASP A 1 148 ? 39.672 62.309 43.028 0.90 7.04 161 ASP A CA 1
ATOM 2600 C CA B ASP A 1 148 ? 39.658 62.320 43.023 0.10 8.58 161 ASP A CA 1
ATOM 2601 C C . ASP A 1 148 ? 39.351 61.008 42.300 1.00 7.65 161 ASP A C 1
ATOM 2602 O O . ASP A 1 148 ? 40.036 60.012 42.570 1.00 9.22 161 ASP A O 1
ATOM 2618 N N . SER A 1 149 ? 38.323 60.963 41.457 1.00 7.54 162 SER A N 1
ATOM 2619 C CA A SER A 1 149 ? 37.786 59.667 40.933 0.80 8.60 162 SER A CA 1
ATOM 2620 C CA B SER A 1 149 ? 38.150 59.737 40.697 0.20 10.54 162 SER A CA 1
ATOM 2621 C C . SER A 1 149 ? 37.284 59.975 39.503 1.00 9.17 162 SER A C 1
ATOM 2622 O O . SER A 1 149 ? 36.632 61.005 39.330 1.00 9.48 162 SER A O 1
ATOM 2636 N N . ALA A 1 150 ? 37.498 59.080 38.550 1.00 8.59 163 ALA A N 1
ATOM 2637 C CA . ALA A 1 150 ? 36.945 59.327 37.214 1.00 7.57 163 ALA A CA 1
ATOM 2638 C C . ALA A 1 150 ? 36.891 58.031 36.417 1.00 8.31 163 ALA A C 1
ATOM 2639 O O . ALA A 1 150 ? 37.698 57.120 36.617 1.00 9.77 163 ALA A O 1
ATOM 2646 N N . ILE A 1 151 ? 35.978 58.020 35.453 1.00 7.25 164 ILE A N 1
ATOM 2647 C CA . ILE A 1 151 ? 35.937 56.997 34.424 1.00 7.24 164 ILE A CA 1
ATOM 2648 C C . ILE A 1 151 ? 35.763 57.673 33.076 1.00 6.68 164 ILE A C 1
ATOM 2649 O O . ILE A 1 151 ? 35.239 58.783 32.962 1.00 6.96 164 ILE A O 1
ATOM 2665 N N . LEU A 1 152 ? 36.164 56.941 32.039 1.00 7.13 165 LEU A N 1
ATOM 2666 C CA . LEU A 1 152 ? 35.895 57.311 30.649 1.00 6.88 165 LEU A CA 1
ATOM 2667 C C . LEU A 1 152 ? 35.368 56.054 29.981 1.00 7.26 165 LEU A C 1
ATOM 2668 O O . LEU A 1 152 ? 35.965 54.973 30.117 1.00 8.39 165 LEU A O 1
ATOM 2684 N N . SER A 1 153 ? 34.275 56.202 29.243 1.00 6.81 166 SER A N 1
ATOM 2685 C CA . SER A 1 153 ? 33.659 55.092 28.514 1.00 7.45 166 SER A CA 1
ATOM 2686 C C . SER A 1 153 ? 33.433 55.527 27.077 1.00 6.94 166 SER A C 1
ATOM 2687 O O . SER A 1 153 ? 32.978 56.641 26.814 1.00 7.17 166 SER A O 1
ATOM 2695 N N . VAL A 1 154 ? 33.708 54.606 26.151 1.00 7.35 167 VAL A N 1
ATOM 2696 C CA . VAL A 1 154 ? 33.510 54.853 24.732 1.00 7.14 167 VAL A CA 1
ATOM 2697 C C . VAL A 1 154 ? 32.691 53.701 24.132 1.00 7.41 167 VAL A C 1
ATOM 2698 O O . VAL A 1 154 ? 33.003 52.537 24.312 1.00 9.25 167 VAL A O 1
ATOM 2711 N N . GLY A 1 155 ? 31.680 54.083 23.365 1.00 6.77 168 GLY A N 1
ATOM 2712 C CA . GLY A 1 155 ? 30.927 53.116 22.565 1.00 6.93 168 GLY A CA 1
ATOM 2713 C C . GLY A 1 155 ? 29.458 53.120 22.854 1.00 6.77 168 GLY A C 1
ATOM 2714 O O . GLY A 1 155 ? 28.988 53.333 23.981 1.00 7.22 168 GLY A O 1
ATOM 2718 N N . GLY A 1 156 ? 28.678 52.821 21.820 1.00 6.95 169 GLY A N 1
ATOM 2719 C CA . GLY A 1 156 ? 27.261 52.561 22.028 1.00 7.80 169 GLY A CA 1
ATOM 2720 C C . GLY A 1 156 ? 27.104 51.415 22.999 1.00 7.80 169 GLY A C 1
ATOM 2721 O O . GLY A 1 156 ? 27.866 50.444 22.980 1.00 8.62 169 GLY A O 1
ATOM 2725 N N . SER A 1 157 ? 26.098 51.552 23.871 1.00 7.94 170 SER A N 1
ATOM 2726 C CA . SER A 1 157 ? 25.797 50.571 24.894 1.00 9.06 170 SER A CA 1
ATOM 2727 C C . SER A 1 157 ? 26.837 50.491 25.998 1.00 8.95 170 SER A C 1
ATOM 2728 O O . SER A 1 157 ? 26.723 49.615 26.868 1.00 10.82 170 SER A O 1
ATOM 2736 N N . ILE A 1 158 ? 27.815 51.378 25.991 1.00 8.41 171 ILE A N 1
ATOM 2737 C CA . ILE A 1 158 ? 28.854 51.452 27.010 1.00 8.70 171 ILE A CA 1
ATOM 2738 C C . ILE A 1 158 ? 28.842 52.837 27.633 1.00 8.42 171 ILE A C 1
ATOM 2739 O O . ILE A 1 158 ? 28.628 52.991 28.823 1.00 10.87 171 ILE A O 1
ATOM 2755 N 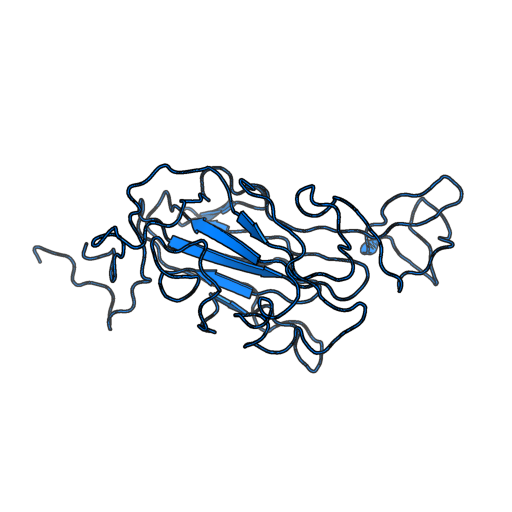N . ALA A 1 159 ? 29.068 53.862 26.815 1.00 7.13 172 ALA A N 1
ATOM 2756 C CA . ALA A 1 159 ? 28.930 55.259 27.258 1.00 6.99 172 ALA A CA 1
ATOM 2757 C C . ALA A 1 159 ? 27.455 55.660 27.466 1.00 7.13 172 ALA A C 1
ATOM 2758 O O . ALA A 1 159 ? 27.118 56.229 28.487 1.00 8.37 172 ALA A O 1
ATOM 2765 N N . PHE A 1 160 ? 26.633 55.389 26.445 1.00 7.02 173 PHE A N 1
ATOM 2766 C CA . PHE A 1 160 ? 25.212 55.665 26.425 1.00 7.17 173 PHE A CA 1
ATOM 2767 C C . PHE A 1 160 ? 24.682 55.007 25.128 1.00 7.39 173 PHE A C 1
ATOM 2768 O O . PHE A 1 160 ? 25.461 54.384 24.391 1.00 7.76 173 PHE A O 1
ATOM 2785 N N . GLU A 1 161 ? 23.383 55.090 24.899 1.00 7.74 174 GLU A N 1
ATOM 2786 C CA . GLU A 1 161 ? 22.784 54.512 23.693 1.00 7.92 174 GLU A CA 1
ATOM 2787 C C . GLU A 1 161 ? 22.754 55.522 22.562 1.00 7.73 174 GLU A C 1
ATOM 2788 O O . GLU A 1 161 ? 22.480 56.705 22.751 1.00 8.03 174 GLU A O 1
ATOM 2800 N N A CYS A 1 162 ? 23.024 55.034 21.341 0.65 7.74 175 CYS A N 1
ATOM 2801 N N B CYS A 1 162 ? 22.935 54.992 21.359 0.35 8.12 175 CYS A N 1
ATOM 2802 C CA A CYS A 1 162 ? 22.991 55.862 20.144 0.65 7.25 175 CYS A CA 1
ATOM 2803 C CA B CYS A 1 162 ? 22.955 55.863 20.219 0.35 9.61 175 CYS A CA 1
ATOM 2804 C C A CYS A 1 162 ? 21.684 56.665 20.044 0.65 8.77 175 CYS A C 1
ATOM 2805 C C B CYS A 1 162 ? 21.656 56.675 20.085 0.35 7.89 175 CYS A C 1
ATOM 2806 O O A CYS A 1 162 ? 20.588 56.095 20.123 0.65 8.28 175 CYS A O 1
ATOM 2807 O O B CYS A 1 162 ? 20.548 56.207 20.400 0.35 8.45 175 CYS A O 1
ATOM 2821 N N . CYS A 1 163 ? 21.823 57.936 19.715 1.00 8.03 176 CYS A N 1
ATOM 2822 C CA A CYS A 1 163 ? 20.701 58.848 19.516 0.80 8.89 176 CYS A CA 1
ATOM 2823 C CA B CYS A 1 163 ? 20.713 58.871 19.520 0.20 10.01 176 CYS A CA 1
ATOM 2824 C C . CYS A 1 163 ? 19.913 59.099 20.812 1.00 8.98 176 CYS A C 1
ATOM 2825 O O . CYS A 1 163 ? 18.803 59.609 20.780 1.00 10.69 176 CYS A O 1
ATOM 2838 N N . ALA A 1 164 ? 20.544 58.804 21.953 1.00 8.92 177 ALA A N 1
ATOM 2839 C CA . ALA A 1 164 ? 19.897 58.889 23.270 1.00 9.31 177 ALA A CA 1
ATOM 2840 C C . ALA A 1 164 ? 20.881 59.508 24.265 1.00 9.06 177 ALA A C 1
ATOM 2841 O O . ALA A 1 164 ? 20.911 59.151 25.439 1.00 9.68 177 ALA A O 1
ATOM 2848 N N . GLN A 1 165 ? 21.629 60.508 23.816 1.00 8.73 178 GLN A N 1
ATOM 2849 C CA . GLN A 1 165 ? 22.641 61.187 24.635 1.00 9.00 178 GLN A CA 1
ATOM 2850 C C . GLN A 1 165 ? 22.069 61.784 25.907 1.00 9.81 178 GLN A C 1
ATOM 2851 O O . GLN A 1 165 ? 22.777 61.867 26.909 1.00 10.69 178 GLN A O 1
ATOM 2865 N N . GLU A 1 166 ? 20.820 62.266 25.869 1.00 11.28 179 GLU A N 1
ATOM 2866 C CA . GLU A 1 166 ? 20.247 63.039 26.980 1.00 12.66 179 GLU A CA 1
ATOM 2867 C C . GLU A 1 166 ? 19.544 62.155 28.003 1.00 13.61 179 GLU A C 1
ATOM 2868 O O . GLU A 1 166 ? 18.963 62.678 28.950 1.00 17.70 179 GLU A O 1
ATOM 2880 N N . GLN A 1 167 ? 19.493 60.846 27.811 1.00 12.06 180 GLN A N 1
ATOM 2881 C CA . GLN A 1 167 ? 18.746 59.943 28.692 1.00 13.21 180 GLN A CA 1
ATOM 2882 C C . GLN A 1 167 ? 19.464 59.768 30.013 1.00 13.79 180 GLN A C 1
ATOM 2883 O O . GLN A 1 167 ? 20.659 60.046 30.132 1.00 13.21 180 GLN A O 1
ATOM 2897 N N . PRO A 1 168 ? 18.784 59.220 31.030 1.00 16.32 181 PRO A N 1
ATOM 2898 C CA . PRO A 1 168 ? 19.476 58.863 32.261 1.00 16.05 181 PRO A CA 1
ATOM 2899 C C . PRO A 1 168 ? 20.592 57.880 31.919 1.00 12.50 181 PRO A C 1
ATOM 2900 O O . PRO A 1 168 ? 20.516 57.147 30.931 1.00 12.53 181 PRO A O 1
ATOM 2911 N N . PRO A 1 169 ? 21.630 57.823 32.740 1.00 12.06 182 PRO A N 1
ATOM 2912 C CA . PRO A 1 169 ? 22.769 56.982 32.409 1.00 10.47 182 PRO A CA 1
ATOM 2913 C C . PRO A 1 169 ? 22.407 55.518 32.362 1.00 11.28 182 PRO A C 1
ATOM 2914 O O . PRO A 1 169 ? 21.557 55.009 33.108 1.00 13.08 182 PRO A O 1
ATOM 2925 N N . ILE A 1 170 ? 23.083 54.834 31.459 1.00 10.81 183 ILE A N 1
ATOM 2926 C CA . ILE A 1 170 ? 22.983 53.393 31.378 1.00 11.37 183 ILE A CA 1
ATOM 2927 C C . ILE A 1 170 ? 23.874 52.751 32.426 1.00 11.59 183 ILE A C 1
ATOM 2928 O O . ILE A 1 170 ? 24.683 53.421 33.061 1.00 13.46 183 ILE A O 1
ATOM 2944 N N . THR A 1 171 ? 23.725 51.450 32.628 1.00 13.44 184 THR A N 1
ATOM 2945 C CA . THR A 1 171 ? 24.351 50.810 33.763 1.00 15.17 184 THR A CA 1
ATOM 2946 C C . THR A 1 171 ? 25.663 50.113 33.462 1.00 15.12 184 THR A C 1
ATOM 2947 O O . THR A 1 171 ? 26.282 49.586 34.384 1.00 18.12 184 THR A O 1
ATOM 2958 N N . SER A 1 172 ? 26.174 50.210 32.245 1.00 13.59 185 SER A N 1
ATOM 2959 C CA . SER A 1 172 ? 27.429 49.556 31.930 1.00 13.21 185 SER A CA 1
ATOM 2960 C C . SER A 1 172 ? 28.582 50.024 32.802 1.00 12.96 185 SER A C 1
ATOM 2961 O O . SER A 1 172 ? 28.862 51.226 32.909 1.00 12.74 185 SER A O 1
ATOM 2969 N N . THR A 1 173 ? 29.334 49.075 33.330 1.00 13.65 186 THR A N 1
ATOM 2970 C CA . THR A 1 173 ? 30.575 49.324 34.045 1.00 14.07 186 THR A CA 1
ATOM 2971 C C . THR A 1 173 ? 31.779 48.875 33.232 1.00 13.84 186 THR A C 1
ATOM 2972 O O . THR A 1 173 ? 32.866 48.733 33.778 1.00 15.17 186 THR A O 1
ATOM 2983 N N . ASN A 1 174 ? 31.607 48.716 31.920 1.00 13.53 187 ASN A N 1
ATOM 2984 C CA . ASN A 1 174 ? 32.714 48.288 31.075 1.00 14.84 187 ASN A CA 1
ATOM 2985 C C . ASN A 1 174 ? 33.554 49.490 30.636 1.00 12.32 187 ASN A C 1
ATOM 2986 O O . ASN A 1 174 ? 33.638 49.859 29.465 1.00 13.04 187 ASN A O 1
ATOM 2997 N N . PHE A 1 175 ? 34.196 50.126 31.607 1.00 12.61 188 PHE A N 1
ATOM 2998 C CA . PHE A 1 175 ? 34.845 51.397 31.389 1.00 11.48 188 PHE A CA 1
ATOM 2999 C C . PHE A 1 175 ? 36.028 51.219 30.434 1.00 11.94 188 PHE A C 1
ATOM 3000 O O . PHE A 1 175 ? 36.758 50.223 30.481 1.00 13.72 188 PHE A O 1
ATOM 3017 N N . THR A 1 176 ? 36.273 52.236 29.614 1.00 11.12 189 THR A N 1
ATOM 3018 C CA . THR A 1 176 ? 37.432 52.310 28.796 1.00 10.57 189 THR A CA 1
ATOM 3019 C C . THR A 1 176 ? 38.660 52.679 29.648 1.00 11.23 189 THR A C 1
ATOM 3020 O O . THR A 1 176 ? 39.728 52.095 29.473 1.00 12.39 189 THR A O 1
ATOM 3031 N N . ILE A 1 177 ? 38.527 53.680 30.509 1.00 10.24 190 ILE A N 1
ATOM 3032 C CA . ILE A 1 177 ? 39.495 54.009 31.530 1.00 10.85 190 ILE A CA 1
ATOM 3033 C C . ILE A 1 177 ? 38.794 53.933 32.867 1.00 10.97 190 ILE A C 1
ATOM 3034 O O . ILE A 1 177 ? 37.796 54.635 33.089 1.00 9.65 190 ILE A O 1
ATOM 3050 N N . ASN A 1 178 ? 39.260 53.008 33.719 1.00 11.79 191 ASN A N 1
ATOM 3051 C CA . ASN A 1 178 ? 38.846 52.918 35.113 1.00 11.80 191 ASN A CA 1
ATOM 3052 C C . ASN A 1 178 ? 39.855 53.722 35.951 1.00 12.07 191 ASN A C 1
ATOM 3053 O O . ASN A 1 178 ? 40.962 53.290 36.276 1.00 14.23 191 ASN A O 1
ATOM 3064 N N . GLY A 1 179 ? 39.429 54.936 36.329 1.00 11.80 192 GLY A N 1
ATOM 3065 C CA . GLY A 1 179 ? 40.207 55.843 37.141 1.00 10.03 192 GLY A CA 1
ATOM 3066 C C . GLY A 1 179 ? 39.504 55.989 38.526 1.00 10.48 192 GLY A C 1
ATOM 3067 O O . GLY A 1 179 ? 39.665 57.066 39.216 1.00 10.13 192 GLY A O 1
ATOM 3071 N N . ILE A 1 180 ? 38.740 54.963 38.952 1.00 11.60 193 ILE A N 1
ATOM 3072 C CA A ILE A 1 180 ? 37.981 55.015 40.201 0.60 9.66 193 ILE A CA 1
ATOM 3073 C CA B ILE A 1 180 ? 38.007 54.983 40.203 0.40 17.38 193 ILE A CA 1
ATOM 3074 C C . ILE A 1 180 ? 38.981 55.013 41.368 1.00 11.78 193 ILE A C 1
ATOM 3075 O O . ILE A 1 180 ? 39.909 54.215 41.389 1.00 15.07 193 ILE A O 1
ATOM 3105 N N . LYS A 1 181 ? 38.761 55.853 42.350 1.00 12.58 194 LYS A N 1
ATOM 3106 C CA . LYS A 1 181 ? 39.623 55.917 43.522 1.00 14.14 194 LYS A CA 1
ATOM 3107 C C . LYS A 1 181 ? 39.546 54.576 44.232 1.00 16.25 194 LYS A C 1
ATOM 3108 O O . LYS A 1 181 ? 38.501 54.149 44.681 1.00 17.74 194 LYS A O 1
ATOM 3127 N N . PRO A 1 182 ? 40.692 53.890 44.419 1.00 20.41 195 PRO A N 1
ATOM 3128 C CA . PRO A 1 182 ? 40.711 52.599 45.098 1.00 24.72 195 PRO A CA 1
ATOM 3129 C C . PRO A 1 182 ? 40.373 52.801 46.565 1.00 26.59 195 PRO A C 1
ATOM 3130 O O . PRO A 1 182 ? 40.681 53.847 47.164 1.00 28.74 195 PRO A O 1
ATOM 3141 N N . TRP A 1 183 ? 39.768 51.762 47.130 0.70 26.93 196 TRP A N 1
ATOM 3142 C CA . TRP A 1 183 ? 39.403 51.765 48.534 0.70 27.57 196 TRP A CA 1
ATOM 3143 C C . TRP A 1 183 ? 40.614 52.034 49.427 0.70 31.55 196 TRP A C 1
ATOM 3144 O O . TRP A 1 183 ? 40.470 52.568 50.532 0.70 33.39 196 TRP A O 1
ATOM 3165 N N . ASP A 1 184 ? 41.741 51.479 49.033 1.00 38.77 197 ASP A N 1
ATOM 3166 C CA . ASP A 1 184 ? 42.982 51.625 49.779 1.00 41.76 197 ASP A CA 1
ATOM 3167 C C . ASP A 1 184 ? 43.712 52.544 48.868 1.00 48.38 197 ASP A C 1
ATOM 3168 O O . ASP A 1 184 ? 44.218 51.999 47.918 1.00 50.84 197 ASP A O 1
ATOM 3172 N N . GLY A 1 185 ? 43.750 53.851 49.148 0.70 49.42 198 GLY A N 1
ATOM 3173 C CA . GLY A 1 185 ? 43.893 54.909 48.136 0.70 47.74 198 GLY A CA 1
ATOM 3174 C C . GLY A 1 185 ? 45.247 55.183 47.503 0.70 46.72 198 GLY A C 1
ATOM 3175 O O . GLY A 1 185 ? 45.841 56.248 47.687 0.70 52.57 198 GLY A O 1
ATOM 3179 N N . SER A 1 186 ? 45.700 54.210 46.725 1.00 47.52 199 SER A N 1
ATOM 3180 C CA . SER A 1 186 ? 46.833 54.263 45.819 1.00 47.84 199 SER A CA 1
ATOM 3181 C C . SER A 1 186 ? 46.288 54.848 44.542 1.00 44.86 199 SER A C 1
ATOM 3182 O O . SER A 1 186 ? 45.105 55.155 44.460 1.00 53.77 199 SER A O 1
ATOM 3186 N N A LEU A 1 187 ? 47.108 54.875 43.486 0.50 38.48 200 LEU A N 1
ATOM 3187 N N B LEU A 1 187 ? 47.234 55.331 43.771 0.50 47.17 200 LEU A N 1
ATOM 3188 C CA A LEU A 1 187 ? 46.488 55.196 42.181 0.50 35.10 200 LEU A CA 1
ATOM 3189 C CA B LEU A 1 187 ? 47.108 55.588 42.321 0.50 44.21 200 LEU A CA 1
ATOM 3190 C C A LEU A 1 187 ? 45.838 53.979 41.542 0.50 27.27 200 LEU A C 1
ATOM 3191 C C B LEU A 1 187 ? 47.902 56.780 41.720 0.50 42.89 200 LEU A C 1
ATOM 3192 O O A LEU A 1 187 ? 46.144 52.819 41.840 0.50 30.07 200 LEU A O 1
ATOM 3193 O O B LEU A 1 187 ? 49.086 56.924 42.053 0.50 42.70 200 LEU A O 1
ATOM 3200 N N A PRO A 1 188 ? 44.877 54.247 40.662 0.50 24.61 201 PRO A N 1
ATOM 3201 N N B PRO A 1 188 ? 47.233 57.682 40.955 0.50 38.74 201 PRO A N 1
ATOM 3202 C CA A PRO A 1 188 ? 44.271 53.195 39.868 0.50 21.38 201 PRO A CA 1
ATOM 3203 C CA B PRO A 1 188 ? 47.350 58.207 39.567 0.50 33.24 201 PRO A CA 1
ATOM 3204 C C A PRO A 1 188 ? 45.324 52.429 39.076 0.50 22.02 201 PRO A C 1
ATOM 3205 C C B PRO A 1 188 ? 48.679 58.737 38.971 0.50 26.32 201 PRO A C 1
ATOM 3206 O O A PRO A 1 188 ? 46.368 52.978 38.726 0.50 25.65 201 PRO A O 1
ATOM 3207 O O B PRO A 1 188 ? 48.867 59.951 38.741 0.50 20.43 201 PRO A O 1
ATOM 3228 N N A ASP A 1 189 ? 45.003 51.199 38.708 0.50 23.02 202 ASP A N 1
ATOM 3229 N N B ASP A 1 189 ? 49.496 57.796 38.498 0.50 28.02 202 ASP A N 1
ATOM 3230 C CA A ASP A 1 189 ? 45.951 50.367 37.989 0.50 25.29 202 ASP A CA 1
ATOM 3231 C CA B ASP A 1 189 ? 50.319 58.014 37.335 0.50 25.85 202 ASP A CA 1
ATOM 3232 C C A ASP A 1 189 ? 46.351 50.970 36.640 0.50 21.41 202 ASP A C 1
ATOM 3233 C C B ASP A 1 189 ? 49.376 58.038 36.151 0.50 25.26 202 ASP A C 1
ATOM 3234 O O A ASP A 1 189 ? 47.484 50.807 36.205 0.50 24.97 202 ASP A O 1
ATOM 3235 O O B ASP A 1 189 ? 48.180 57.799 36.282 0.50 21.03 202 ASP A O 1
ATOM 3252 N N A ASN A 1 190 ? 45.398 51.522 35.898 0.50 17.73 203 ASN A N 1
ATOM 3253 N N B ASN A 1 190 ? 49.914 58.300 34.971 0.50 25.18 203 ASN A N 1
ATOM 3254 C CA A ASN A 1 190 ? 45.650 51.942 34.523 0.50 17.74 203 ASN A CA 1
ATOM 3255 C CA B ASN A 1 190 ? 49.153 58.289 33.691 0.50 27.03 203 ASN A CA 1
ATOM 3256 C C A ASN A 1 190 ? 44.699 53.105 34.242 0.50 17.32 203 ASN A C 1
ATOM 3257 C C B ASN A 1 190 ? 48.363 56.983 33.468 0.50 25.27 203 ASN A C 1
ATOM 3258 O O A ASN A 1 190 ? 43.477 52.945 34.282 0.50 19.23 203 ASN A O 1
ATOM 3259 O O B ASN A 1 190 ? 48.939 55.947 33.799 0.50 24.32 203 ASN A O 1
ATOM 3270 N N A ILE A 1 191 ? 45.261 54.268 33.917 0.50 15.61 204 ILE A N 1
ATOM 3271 N N B ILE A 1 191 ? 47.059 57.025 33.137 0.50 22.68 204 ILE A N 1
ATOM 3272 C CA A ILE A 1 191 ? 44.441 55.394 33.506 0.50 13.84 204 ILE A CA 1
ATOM 3273 C CA B ILE A 1 191 ? 46.143 55.851 32.926 0.50 17.84 204 ILE A CA 1
ATOM 3274 C C A ILE A 1 191 ? 44.671 55.726 32.021 0.50 13.19 204 ILE A C 1
ATOM 3275 C C B ILE A 1 191 ? 45.596 55.901 31.501 0.50 18.30 204 ILE A C 1
ATOM 3276 O O A ILE A 1 191 ? 44.479 56.849 31.561 0.50 12.78 204 ILE A O 1
ATOM 3277 O O B ILE A 1 191 ? 45.204 56.985 31.049 0.50 19.99 204 ILE A O 1
ATOM 3308 N N A THR A 1 192 ? 44.786 54.667 31.225 0.50 13.73 205 THR A N 1
ATOM 3309 N N B THR A 1 192 ? 45.545 54.761 30.803 0.50 17.72 205 THR A N 1
ATOM 3310 C CA A THR A 1 192 ? 44.683 54.807 29.764 0.50 15.85 205 THR A CA 1
ATOM 3311 C CA B THR A 1 192 ? 44.981 54.690 29.467 0.50 17.12 205 THR A CA 1
ATOM 3312 C C A THR A 1 192 ? 44.002 53.602 29.149 0.50 19.01 205 THR A C 1
ATOM 3313 C C B THR A 1 192 ? 43.849 53.665 29.230 0.50 13.88 205 THR A C 1
ATOM 3314 O O A THR A 1 192 ? 44.241 52.498 29.636 0.50 23.80 205 THR A O 1
ATOM 3315 O O B THR A 1 192 ? 43.596 52.700 29.979 0.50 12.97 205 THR A O 1
ATOM 3336 N N . GLY A 1 193 ? 43.280 53.815 28.048 1.00 13.77 206 GLY A N 1
ATOM 3337 C CA . GLY A 1 193 ? 42.463 52.776 27.454 1.00 13.44 206 GLY A CA 1
ATOM 3338 C C . GLY A 1 193 ? 42.424 53.016 25.948 1.00 12.26 206 GLY A C 1
ATOM 3339 O O . GLY A 1 193 ? 42.357 54.151 25.482 1.00 13.23 206 GLY A O 1
ATOM 3343 N N . THR A 1 194 ? 42.385 51.937 25.194 1.00 11.96 207 THR A N 1
ATOM 3344 C CA A THR A 1 194 ? 42.440 52.012 23.735 0.50 11.05 207 THR A CA 1
ATOM 3345 C CA B THR A 1 194 ? 42.463 52.027 23.737 0.50 12.61 207 THR A CA 1
ATOM 3346 C C . THR A 1 194 ? 41.130 51.535 23.135 1.00 12.41 207 THR A C 1
ATOM 3347 O O . THR A 1 194 ? 40.509 50.603 23.637 1.00 18.43 207 THR A O 1
ATOM 3367 N N . VAL A 1 195 ? 40.756 52.168 22.029 1.00 10.26 208 VAL A N 1
ATOM 3368 C CA . VAL A 1 195 ? 39.542 51.787 21.274 1.00 10.76 208 VAL A CA 1
ATOM 3369 C C . VAL A 1 195 ? 39.945 51.850 19.802 1.00 9.33 208 VAL A C 1
ATOM 3370 O O . VAL A 1 195 ? 40.577 52.815 19.365 1.00 10.39 208 VAL A O 1
ATOM 3383 N N . TYR A 1 196 ? 39.517 50.849 19.034 1.00 8.73 209 TYR A N 1
ATOM 3384 C CA . TYR A 1 196 ? 39.717 50.878 17.597 1.00 8.33 209 TYR A CA 1
ATOM 3385 C C . TYR A 1 196 ? 38.490 51.539 16.996 1.00 7.62 209 TYR A C 1
ATOM 3386 O O . TYR A 1 196 ? 37.356 51.125 17.285 1.00 8.59 209 TYR A O 1
ATOM 3404 N N . MET A 1 197 ? 38.687 52.588 16.205 1.00 7.64 210 MET A N 1
ATOM 3405 C CA A MET A 1 197 ? 37.585 53.363 15.654 0.60 7.55 210 MET A CA 1
ATOM 3406 C CA B MET A 1 197 ? 37.539 53.339 15.675 0.40 7.65 210 MET A CA 1
ATOM 3407 C C . MET A 1 197 ? 37.702 53.483 14.163 1.00 7.73 210 MET A C 1
ATOM 3408 O O . MET A 1 197 ? 38.793 53.597 13.615 1.00 9.21 210 MET A O 1
ATOM 3434 N N . TYR A 1 198 ? 36.545 53.510 13.502 1.00 7.40 211 TYR A N 1
ATOM 3435 C CA . TYR A 1 198 ? 36.432 53.711 12.064 1.00 7.59 211 TYR A CA 1
ATOM 3436 C C . TYR A 1 198 ? 36.023 55.141 11.773 1.00 7.76 211 TYR A C 1
ATOM 3437 O O . TYR A 1 198 ? 35.104 55.687 12.377 1.00 7.91 211 TYR A O 1
ATOM 3455 N N . ALA A 1 199 ? 36.741 55.767 10.836 1.00 8.00 212 ALA A N 1
ATOM 3456 C CA . ALA A 1 199 ? 36.547 57.159 10.532 1.00 8.57 212 ALA A CA 1
ATOM 3457 C C . ALA A 1 199 ? 35.107 57.474 10.161 1.00 8.28 212 ALA A C 1
ATOM 3458 O O . ALA A 1 199 ? 34.454 56.733 9.426 1.00 9.20 212 ALA A O 1
ATOM 3465 N N . GLY A 1 200 ? 34.618 58.609 10.657 1.00 9.05 213 GLY A N 1
ATOM 3466 C CA . GLY A 1 200 ? 33.336 59.127 10.236 1.00 9.77 213 GLY A CA 1
ATOM 3467 C C . GLY A 1 200 ? 32.127 58.605 10.949 1.00 8.85 213 GLY A C 1
ATOM 3468 O O . GLY A 1 200 ? 31.019 59.069 10.685 1.00 11.94 213 GLY A O 1
ATOM 3472 N N . TYR A 1 201 ? 32.295 57.631 11.831 1.00 7.77 214 TYR A N 1
ATOM 3473 C CA . TYR A 1 201 ? 31.221 57.179 12.707 1.00 7.61 214 TYR A CA 1
ATOM 3474 C C . TYR A 1 201 ? 31.299 57.968 14.014 1.00 7.34 214 TYR A C 1
ATOM 3475 O O . TYR A 1 201 ? 32.377 58.359 14.442 1.00 9.31 214 TYR A O 1
ATOM 3493 N N . TYR A 1 202 ? 30.146 58.158 14.658 1.00 7.03 215 TYR A N 1
ATOM 3494 C CA . TYR A 1 202 ? 30.084 58.894 15.903 1.00 6.95 215 TYR A CA 1
ATOM 3495 C C . TYR A 1 202 ? 30.071 57.903 17.057 1.00 6.60 215 TYR A C 1
ATOM 3496 O O . TYR A 1 202 ? 29.144 57.098 17.200 1.00 7.76 215 TYR A O 1
ATOM 3514 N N . TYR A 1 203 ? 31.090 57.989 17.924 1.00 6.09 216 TYR A N 1
ATOM 3515 C CA . TYR A 1 203 ? 31.232 57.047 19.036 1.00 6.10 216 TYR A CA 1
ATOM 3516 C C . TYR A 1 203 ? 30.792 57.728 20.328 1.00 5.90 216 TYR A C 1
ATOM 3517 O O . TYR A 1 203 ? 31.432 58.677 20.783 1.00 6.14 216 TYR A O 1
ATOM 3535 N N . PRO A 1 204 ? 29.743 57.217 20.977 1.00 5.75 217 PRO A N 1
ATOM 3536 C CA . PRO A 1 204 ? 29.356 57.759 22.291 1.00 5.90 217 PRO A CA 1
ATOM 3537 C C . PRO A 1 204 ? 30.569 57.805 23.226 1.00 5.77 217 PRO A C 1
ATOM 3538 O O . PRO A 1 204 ? 31.325 56.844 23.330 1.00 6.18 217 PRO A O 1
ATOM 3549 N N . LEU A 1 205 ? 30.665 58.919 23.947 1.00 5.86 218 LEU A N 1
ATOM 3550 C CA . LEU A 1 205 ? 31.759 59.169 24.893 1.00 5.74 218 LEU A CA 1
ATOM 3551 C C . LEU A 1 205 ? 31.152 59.724 26.168 1.00 5.71 218 LEU A C 1
ATOM 3552 O O . LEU A 1 205 ? 30.371 60.681 26.131 1.00 6.45 218 LEU A O 1
ATOM 3568 N N . LYS A 1 206 ? 31.522 59.125 27.290 1.00 5.75 219 LYS A N 1
ATOM 3569 C CA . LYS A 1 206 ? 31.085 59.598 28.609 1.00 5.92 219 LYS A CA 1
ATOM 3570 C C . LYS A 1 206 ? 32.327 59.677 29.506 1.00 5.75 219 LYS A C 1
ATOM 3571 O O . LYS A 1 206 ? 33.122 58.748 29.583 1.00 6.62 219 LYS A O 1
ATOM 3590 N N . VAL A 1 207 ? 32.447 60.795 30.207 1.00 5.82 220 VAL A N 1
ATOM 3591 C CA . VAL A 1 207 ? 33.428 60.967 31.276 1.00 5.57 220 VAL A CA 1
ATOM 3592 C C . VAL A 1 207 ? 32.632 61.285 32.534 1.00 5.82 220 VAL A C 1
ATOM 3593 O O . VAL A 1 207 ? 31.802 62.183 32.525 1.00 6.96 220 VAL A O 1
ATOM 3606 N N . VAL A 1 208 ? 32.907 60.570 33.618 1.00 5.79 221 VAL A N 1
ATOM 3607 C CA . VAL A 1 208 ? 32.307 60.909 34.917 1.00 6.01 221 VAL A CA 1
ATOM 3608 C C . VAL A 1 208 ? 33.470 61.190 35.848 1.00 6.09 221 VAL A C 1
ATOM 3609 O O . VAL A 1 208 ? 34.438 60.424 35.915 1.00 6.94 221 VAL A O 1
ATOM 3622 N N . TYR A 1 209 ? 33.394 62.320 36.542 1.00 6.01 222 TYR A N 1
ATOM 3623 C CA . TYR A 1 209 ? 34.474 62.849 37.355 1.00 6.03 222 TYR A CA 1
ATOM 3624 C C . TYR A 1 209 ? 33.926 63.288 38.701 1.00 5.93 222 TYR A C 1
ATOM 3625 O O . TYR A 1 209 ? 32.894 63.952 38.743 1.00 6.49 222 TYR A O 1
ATOM 3643 N N . SER A 1 210 ? 34.645 62.977 39.779 1.00 6.09 223 SER A N 1
ATOM 3644 C CA A SER A 1 210 ? 34.245 63.397 41.104 0.50 6.70 223 SER A CA 1
ATOM 3645 C CA B SER A 1 210 ? 34.268 63.450 41.111 0.50 6.26 223 SER A CA 1
ATOM 3646 C C . SER A 1 210 ? 35.450 64.012 41.850 1.00 6.37 223 SER A C 1
ATOM 3647 O O . SER A 1 210 ? 36.567 63.503 41.806 1.00 6.85 223 SER A O 1
ATOM 3661 N N . ASN A 1 211 ? 35.143 65.076 42.595 1.00 7.28 224 ASN A N 1
ATOM 3662 C CA . ASN A 1 211 ? 36.056 65.661 43.572 1.00 7.40 224 ASN A CA 1
ATOM 3663 C C . ASN A 1 211 ? 35.332 65.651 44.922 1.00 6.88 224 ASN A C 1
ATOM 3664 O O . ASN A 1 211 ? 34.152 66.004 44.976 1.00 6.79 224 ASN A O 1
ATOM 3675 N N . ALA A 1 212 ? 36.048 65.264 45.973 1.00 7.22 225 ALA A N 1
ATOM 3676 C CA . ALA A 1 212 ? 35.518 65.263 47.316 1.00 7.42 225 ALA A CA 1
ATOM 3677 C C . ALA A 1 212 ? 36.021 66.386 48.191 1.00 6.45 225 ALA A C 1
ATOM 3678 O O . ALA A 1 212 ? 35.358 66.747 49.167 1.00 7.74 225 ALA A O 1
ATOM 3685 N N . VAL A 1 213 ? 37.231 66.863 47.949 1.00 6.13 226 VAL A N 1
ATOM 3686 C CA . VAL A 1 213 ? 37.786 67.935 48.744 1.00 6.85 226 VAL A CA 1
ATOM 3687 C C . VAL A 1 213 ? 38.851 68.645 47.941 1.00 6.22 226 VAL A C 1
ATOM 3688 O O . VAL A 1 213 ? 39.515 68.048 47.077 1.00 6.33 226 VAL A O 1
ATOM 3701 N N . SER A 1 214 ? 39.035 69.918 48.234 1.00 6.24 227 SER A N 1
ATOM 3702 C CA . SER A 1 214 ? 40.107 70.777 47.747 1.00 6.18 227 SER A CA 1
ATOM 3703 C C . SER A 1 214 ? 40.349 70.586 46.248 1.00 5.92 227 SER A C 1
ATOM 3704 O O . SER A 1 214 ? 39.461 70.848 45.443 1.00 6.23 227 SER A O 1
ATOM 3712 N N . TRP A 1 215 ? 41.599 70.320 45.866 1.00 6.13 228 TRP A N 1
ATOM 3713 C CA . TRP A 1 215 ? 42.007 70.362 44.472 1.00 6.09 228 TRP A CA 1
ATOM 3714 C C . TRP A 1 215 ? 41.269 69.310 43.634 1.00 6.11 228 TRP A C 1
ATOM 3715 O O . TRP A 1 215 ? 40.940 68.221 44.102 1.00 6.55 228 TRP A O 1
ATOM 3736 N N . GLY A 1 216 ? 41.087 69.624 42.371 1.00 6.56 229 GLY A N 1
ATOM 3737 C CA . GLY A 1 216 ? 40.494 68.686 41.418 1.00 7.26 229 GLY A CA 1
ATOM 3738 C C . GLY A 1 216 ? 41.303 68.683 40.137 1.00 7.74 229 GLY A C 1
ATOM 3739 O O . GLY A 1 216 ? 41.628 69.750 39.628 1.00 8.91 229 GLY A O 1
ATOM 3743 N N . THR A 1 217 ? 41.600 67.500 39.605 1.00 7.30 230 THR A N 1
ATOM 3744 C CA . THR A 1 217 ? 42.474 67.429 38.444 1.00 8.00 230 THR A CA 1
ATOM 3745 C C . THR A 1 217 ? 42.053 66.251 37.575 1.00 7.64 230 THR A C 1
ATOM 3746 O O . THR A 1 217 ? 41.905 65.129 38.053 1.00 8.51 230 THR A O 1
ATOM 3757 N N . LEU A 1 218 ? 41.944 66.513 36.271 1.00 7.90 231 LEU A N 1
ATOM 3758 C CA . LEU A 1 218 ? 41.648 65.445 35.296 1.00 7.83 231 LEU A CA 1
ATOM 3759 C C . LEU A 1 218 ? 42.123 65.940 33.924 1.00 8.13 231 LEU A C 1
ATOM 3760 O O . LEU A 1 218 ? 41.369 66.566 33.175 1.00 8.64 231 LEU A O 1
ATOM 3776 N N . PRO A 1 219 ? 43.386 65.670 33.560 1.00 8.82 232 PRO A N 1
ATOM 3777 C CA . PRO A 1 219 ? 43.938 66.154 32.273 1.00 9.33 232 PRO A CA 1
ATOM 3778 C C . PRO A 1 219 ? 43.672 65.042 31.256 1.00 9.32 232 PRO A C 1
ATOM 3779 O O . PRO A 1 219 ? 44.238 63.946 31.338 1.00 10.25 232 PRO A O 1
ATOM 3790 N N . ILE A 1 220 ? 42.795 65.333 30.299 1.00 9.09 233 ILE A N 1
ATOM 3791 C CA . ILE A 1 220 ? 42.315 64.344 29.340 1.00 8.91 233 ILE A CA 1
ATOM 3792 C C . ILE A 1 220 ? 43.020 64.537 28.003 1.00 9.39 233 ILE A C 1
ATOM 3793 O O . ILE A 1 220 ? 43.121 65.664 27.507 1.00 10.19 233 ILE A O 1
ATOM 3809 N N . SER A 1 221 ? 43.470 63.430 27.413 1.00 9.42 234 SER A N 1
ATOM 3810 C CA A SER A 1 221 ? 44.166 63.416 26.137 0.60 11.63 234 SER A CA 1
ATOM 3811 C CA B SER A 1 221 ? 44.020 63.479 26.070 0.40 8.96 234 SER A CA 1
ATOM 3812 C C . SER A 1 221 ? 43.686 62.211 25.313 1.00 9.64 234 SER A C 1
ATOM 3813 O O . SER A 1 221 ? 43.204 61.212 25.859 1.00 9.78 234 SER A O 1
ATOM 3827 N N . VAL A 1 222 ? 43.959 62.284 24.014 1.00 9.89 235 VAL A N 1
ATOM 3828 C CA . VAL A 1 222 ? 43.830 61.114 23.151 1.00 10.42 235 VAL A CA 1
ATOM 3829 C C . VAL A 1 222 ? 44.986 61.126 22.148 1.00 10.66 235 VAL A C 1
ATOM 3830 O O . VAL A 1 222 ? 45.324 62.155 21.589 1.00 11.87 235 VAL A O 1
ATOM 3843 N N . GLU A 1 223 ? 45.544 59.940 21.946 1.00 11.14 236 GLU A N 1
ATOM 3844 C CA . GLU A 1 223 ? 46.545 59.708 20.890 1.00 12.64 236 GLU A CA 1
ATOM 3845 C C . GLU A 1 223 ? 45.805 59.121 19.683 1.00 11.37 236 GLU A C 1
ATOM 3846 O O . GLU A 1 223 ? 45.109 58.107 19.796 1.00 11.31 236 GLU A O 1
ATOM 3858 N N . LEU A 1 224 ? 45.984 59.769 18.547 1.00 12.16 237 LEU A N 1
ATOM 3859 C CA . LEU A 1 224 ? 45.366 59.396 17.295 1.00 11.35 237 LEU A CA 1
ATOM 3860 C C . LEU A 1 224 ? 46.157 58.260 16.647 1.00 11.42 237 LEU A C 1
ATOM 3861 O O . LEU A 1 224 ? 47.330 58.045 16.943 1.00 12.57 237 LEU A O 1
ATOM 3877 N N . PRO A 1 225 ? 45.552 57.615 15.630 1.00 11.29 238 PRO A N 1
ATOM 3878 C CA . PRO A 1 225 ? 46.268 56.574 14.886 1.00 12.05 238 PRO A CA 1
ATOM 3879 C C . PRO A 1 225 ? 47.583 57.049 14.275 1.00 13.48 238 PRO A C 1
ATOM 3880 O O . PRO A 1 225 ? 48.489 56.260 14.135 1.00 15.95 238 PRO A O 1
ATOM 3891 N N . ASP A 1 226 ? 47.653 58.312 13.894 1.00 14.13 239 ASP A N 1
ATOM 3892 C CA . ASP A 1 226 ? 48.870 58.840 13.282 1.00 18.04 239 ASP A CA 1
ATOM 3893 C C . ASP A 1 226 ? 49.938 59.184 14.298 1.00 18.19 239 ASP A C 1
ATOM 3894 O O . ASP A 1 226 ? 51.014 59.664 13.918 1.00 22.02 239 ASP A O 1
ATOM 3903 N N . GLY A 1 227 ? 49.689 58.942 15.575 1.00 16.80 240 GLY A N 1
ATOM 3904 C CA . GLY A 1 227 ? 50.679 59.159 16.617 1.00 18.49 240 GLY A CA 1
ATOM 3905 C C . GLY A 1 227 ? 50.628 60.506 17.269 1.00 19.89 240 GLY A C 1
ATOM 3906 O O . GLY A 1 227 ? 51.349 60.722 18.234 1.00 25.01 240 GLY A O 1
ATOM 3910 N N . THR A 1 228 ? 49.852 61.436 16.744 1.00 20.01 241 THR A N 1
ATOM 3911 C CA . THR A 1 228 ? 49.757 62.720 17.370 1.00 23.60 241 THR A CA 1
ATOM 3912 C C . THR A 1 228 ? 48.787 62.652 18.558 1.00 19.58 241 THR A C 1
ATOM 3913 O O . THR A 1 228 ? 48.005 61.744 18.683 1.00 18.87 241 THR A O 1
ATOM 3924 N N . THR A 1 229 ? 48.980 63.577 19.487 1.00 19.65 242 THR A N 1
ATOM 3925 C CA . THR A 1 229 ? 48.168 63.641 20.715 1.00 18.11 242 THR A CA 1
ATOM 3926 C C . THR A 1 229 ? 47.378 64.938 20.713 1.00 18.22 242 THR A C 1
ATOM 3927 O O . THR A 1 229 ? 47.917 66.012 20.474 1.00 23.82 242 THR A O 1
ATOM 3938 N N . VAL A 1 230 ? 46.116 64.828 21.080 1.00 14.18 243 VAL A N 1
ATOM 3939 C CA . VAL A 1 230 ? 45.218 65.931 21.325 1.00 14.58 243 VAL A CA 1
ATOM 3940 C C . VAL A 1 230 ? 44.996 65.957 22.838 1.00 12.92 243 VAL A C 1
ATOM 3941 O O . VAL A 1 230 ? 44.533 64.988 23.414 1.00 12.92 243 VAL A O 1
ATOM 3954 N N . SER A 1 231 ? 45.304 67.094 23.456 1.00 13.39 244 SER A N 1
ATOM 3955 C CA . SER A 1 231 ? 45.132 67.265 24.882 1.00 13.58 244 SER A CA 1
ATOM 3956 C C . SER A 1 231 ? 44.228 68.445 25.183 1.00 12.40 244 SER A C 1
ATOM 3957 O O . SER A 1 231 ? 44.386 69.516 24.597 1.00 13.21 244 SER A O 1
ATOM 3965 N N A ASP A 1 232 ? 43.264 68.226 26.076 0.70 11.27 245 ASP A N 1
ATOM 3966 N N B ASP A 1 232 ? 43.341 68.271 26.160 0.30 11.34 245 ASP A N 1
ATOM 3967 C CA A ASP A 1 232 ? 42.457 69.267 26.740 0.70 12.11 245 ASP A CA 1
ATOM 3968 C CA B ASP A 1 232 ? 42.449 69.312 26.686 0.30 10.21 245 ASP A CA 1
ATOM 3969 C C A ASP A 1 232 ? 41.396 69.882 25.836 0.70 10.99 245 ASP A C 1
ATOM 3970 C C B ASP A 1 232 ? 41.287 69.664 25.771 0.30 10.75 245 ASP A C 1
ATOM 3971 O O A ASP A 1 232 ? 40.208 69.833 26.162 0.70 10.13 245 ASP A O 1
ATOM 3972 O O B ASP A 1 232 ? 40.128 69.319 26.038 0.30 13.85 245 ASP A O 1
ATOM 3989 N N A ASN A 1 233 ? 41.825 70.369 24.665 0.70 12.21 246 ASN A N 1
ATOM 3990 N N B ASN A 1 233 ? 41.594 70.413 24.717 0.30 10.27 246 ASN A N 1
ATOM 3991 C CA A ASN A 1 233 ? 40.960 71.003 23.662 0.70 11.76 246 ASN A CA 1
ATOM 3992 C CA B ASN A 1 233 ? 40.563 70.967 23.864 0.30 10.63 246 ASN A CA 1
ATOM 3993 C C A ASN A 1 233 ? 40.633 69.960 22.606 0.70 10.56 246 ASN A C 1
ATOM 3994 C C B ASN A 1 233 ? 40.298 70.090 22.649 0.30 10.26 246 ASN A C 1
ATOM 3995 O O A ASN A 1 233 ? 41.470 69.543 21.789 0.70 10.09 246 ASN A O 1
ATOM 3996 O O B ASN A 1 233 ? 41.106 70.051 21.711 0.30 8.14 246 ASN A O 1
ATOM 4017 N N A PHE A 1 234 ? 39.390 69.502 22.686 0.70 10.80 247 PHE A N 1
ATOM 4018 N N B PHE A 1 234 ? 39.160 69.402 22.694 0.30 7.95 247 PHE A N 1
ATOM 4019 C CA A PHE A 1 234 ? 38.852 68.470 21.799 0.70 10.11 247 PHE A CA 1
ATOM 4020 C CA B PHE A 1 234 ? 38.744 68.425 21.688 0.30 10.75 247 PHE A CA 1
ATOM 4021 C C A PHE A 1 234 ? 37.978 69.045 20.668 0.70 10.26 247 PHE A C 1
ATOM 4022 C C B PHE A 1 234 ? 37.821 69.070 20.682 0.30 10.45 247 PHE A C 1
ATOM 4023 O O A PHE A 1 234 ? 37.290 68.295 19.972 0.70 10.27 247 PHE A O 1
ATOM 4024 O O B PHE A 1 234 ? 36.982 68.379 20.094 0.30 10.30 247 PHE A O 1
ATOM 4057 N N . GLU A 1 235 ? 38.041 70.353 20.402 1.00 11.37 248 GLU A N 1
ATOM 4058 C CA . GLU A 1 235 ? 37.302 70.946 19.325 1.00 11.95 248 GLU A CA 1
ATOM 4059 C C . GLU A 1 235 ? 37.642 70.230 18.009 1.00 11.58 248 GLU A C 1
ATOM 4060 O O . GLU A 1 235 ? 38.810 69.956 17.702 1.00 13.20 248 GLU A O 1
ATOM 4072 N N . GLY A 1 236 ? 36.586 69.908 17.275 1.00 11.55 249 GLY A N 1
ATOM 4073 C CA . GLY A 1 236 ? 36.700 69.171 16.023 1.00 12.52 249 GLY A CA 1
ATOM 4074 C C . GLY A 1 236 ? 36.547 67.679 16.179 1.00 10.77 249 GLY A C 1
ATOM 4075 O O . GLY A 1 236 ? 36.419 66.985 15.187 1.00 13.02 249 GLY A O 1
ATOM 4079 N N . TYR A 1 237 ? 36.573 67.202 17.417 1.00 9.51 250 TYR A N 1
ATOM 4080 C CA . TYR A 1 237 ? 36.469 65.775 17.716 1.00 9.03 250 TYR A CA 1
ATOM 4081 C C . TYR A 1 237 ? 35.191 65.406 18.483 1.00 8.61 250 TYR A C 1
ATOM 4082 O O . TYR A 1 237 ? 34.837 64.244 18.453 1.00 10.68 250 TYR A O 1
ATOM 4100 N N . VAL A 1 238 ? 34.622 66.316 19.250 1.00 8.27 251 VAL A N 1
ATOM 4101 C CA . VAL A 1 238 ? 33.473 65.997 20.102 1.00 7.88 251 VAL A CA 1
ATOM 4102 C C . VAL A 1 238 ? 32.283 66.842 19.751 1.00 8.23 251 VAL A C 1
ATOM 4103 O O . VAL A 1 238 ? 32.379 68.051 19.541 1.00 8.92 251 VAL A O 1
ATOM 4116 N N . TYR A 1 239 ? 31.118 66.178 19.737 1.00 7.97 252 TYR A N 1
ATOM 4117 C CA . TYR A 1 239 ? 29.867 66.760 19.280 1.00 8.08 252 TYR A CA 1
ATOM 4118 C C . TYR A 1 239 ? 28.724 66.245 20.125 1.00 7.73 252 TYR A C 1
ATOM 4119 O O . TYR A 1 239 ? 28.809 65.188 20.760 1.00 9.17 252 TYR A O 1
ATOM 4137 N N . SER A 1 240 ? 27.616 66.962 20.111 1.00 8.21 253 SER A N 1
ATOM 4138 C CA . SER A 1 240 ? 26.375 66.554 20.734 1.00 8.19 253 SER A CA 1
ATOM 4139 C C . SER A 1 240 ? 25.245 66.535 19.701 1.00 8.67 253 SER A C 1
ATOM 4140 O O . SER A 1 240 ? 25.248 67.299 18.732 1.00 9.95 253 SER A O 1
ATOM 4148 N N . PHE A 1 241 ? 24.263 65.669 19.958 1.00 9.06 254 PHE A N 1
ATOM 4149 C CA . PHE A 1 241 ? 23.019 65.632 19.205 1.00 9.56 254 PHE A CA 1
ATOM 4150 C C . PHE A 1 241 ? 21.878 65.528 20.180 1.00 10.24 254 PHE A C 1
ATOM 4151 O O . PHE A 1 241 ? 21.924 64.705 21.109 1.00 10.65 254 PHE A O 1
ATOM 4168 N N . ASP A 1 242 ? 20.822 66.308 19.962 1.00 12.00 255 ASP A N 1
ATOM 4169 C CA . ASP A 1 242 ? 19.618 66.128 20.748 1.00 13.06 255 ASP A CA 1
ATOM 4170 C C . ASP A 1 242 ? 19.074 64.721 20.561 1.00 12.13 255 ASP A C 1
ATOM 4171 O O . ASP A 1 242 ? 19.176 64.158 19.461 1.00 12.36 255 ASP A O 1
ATOM 4180 N N . ASP A 1 243 ? 18.440 64.150 21.587 1.00 12.58 256 ASP A N 1
ATOM 4181 C CA . ASP A 1 243 ? 17.869 62.810 21.460 1.00 12.84 256 ASP A CA 1
ATOM 4182 C C . ASP A 1 243 ? 16.976 62.713 20.241 1.00 13.02 256 ASP A C 1
ATOM 4183 O O . ASP A 1 243 ? 16.159 63.596 19.954 1.00 15.24 256 ASP A O 1
ATOM 4192 N N . ASP A 1 244 ? 17.028 6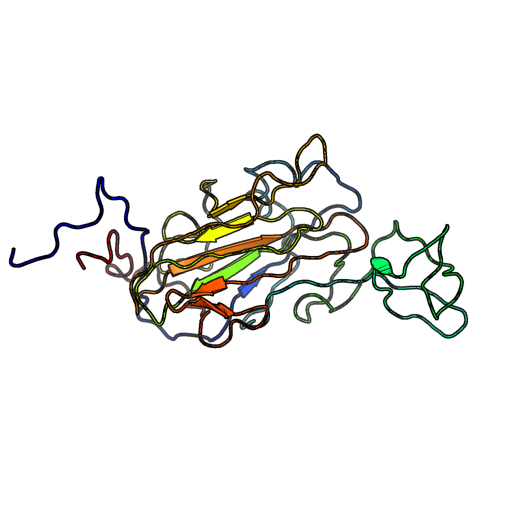1.555 19.606 1.00 12.73 257 ASP A N 1
ATOM 4193 C CA . ASP A 1 244 ? 16.025 61.153 18.617 1.00 13.71 257 ASP A CA 1
ATOM 4194 C C . ASP A 1 244 ? 15.831 59.662 18.737 1.00 12.76 257 ASP A C 1
ATOM 4195 O O . ASP A 1 244 ? 16.448 58.855 18.015 1.00 12.35 257 ASP A O 1
ATOM 4204 N N . LEU A 1 245 ? 14.978 59.283 19.674 1.00 13.65 258 LEU A N 1
ATOM 4205 C CA A LEU A 1 245 ? 14.693 57.897 19.960 0.60 15.14 258 LEU A CA 1
ATOM 4206 C CA B LEU A 1 245 ? 14.779 57.876 19.934 0.40 14.03 258 LEU A CA 1
ATOM 4207 C C . LEU A 1 245 ? 13.966 57.190 18.820 1.00 15.16 258 LEU A C 1
ATOM 4208 O O . LEU A 1 245 ? 13.833 55.970 18.819 1.00 19.05 258 LEU A O 1
ATOM 4238 N N . SER A 1 246 ? 13.478 57.946 17.842 1.00 15.75 259 SER A N 1
ATOM 4239 C CA A SER A 1 246 ? 12.720 57.436 16.719 0.60 18.07 259 SER A CA 1
ATOM 4240 C CA B SER A 1 246 ? 12.760 57.278 16.775 0.40 18.56 259 SER A CA 1
ATOM 4241 C C . SER A 1 246 ? 13.583 57.113 15.510 1.00 14.79 259 SER A C 1
ATOM 4242 O O . SER A 1 246 ? 13.071 56.582 14.517 1.00 15.73 259 SER A O 1
ATOM 4256 N N . GLN A 1 247 ? 14.867 57.483 15.538 1.00 13.25 260 GLN A N 1
ATOM 4257 C CA . GLN A 1 247 ? 15.715 57.273 14.358 1.00 11.92 260 GLN A CA 1
ATOM 4258 C C . GLN A 1 247 ? 16.184 55.819 14.315 1.00 10.21 260 GLN A C 1
ATOM 4259 O O . GLN A 1 247 ? 17.154 55.423 14.961 1.00 10.75 260 GLN A O 1
ATOM 4273 N N . SER A 1 248 ? 15.446 55.006 13.567 1.00 10.34 261 SER A N 1
ATOM 4274 C CA . SER A 1 248 ? 15.593 53.552 13.638 1.00 10.17 261 SER A CA 1
ATOM 4275 C C . SER A 1 248 ? 16.988 53.070 13.281 1.00 9.18 261 SER A C 1
ATOM 4276 O O . SER A 1 248 ? 17.440 52.073 13.869 1.00 10.30 261 SER A O 1
ATOM 4284 N N . ASN A 1 249 ? 17.624 53.707 12.310 1.00 9.32 262 ASN A N 1
ATOM 4285 C CA . ASN A 1 249 ? 18.905 53.223 11.789 1.00 9.25 262 ASN A CA 1
ATOM 4286 C C . ASN A 1 249 ? 20.099 53.835 12.528 1.00 9.18 262 ASN A C 1
ATOM 4287 O O . ASN A 1 249 ? 21.236 53.703 12.062 1.00 10.36 262 ASN A O 1
ATOM 4298 N N . CYS A 1 250 ? 19.909 54.455 13.689 1.00 8.79 263 CYS A N 1
ATOM 4299 C CA A CYS A 1 250 ? 20.983 55.237 14.301 0.80 8.09 263 CYS A CA 1
ATOM 4300 C CA B CYS A 1 250 ? 20.993 55.232 14.267 0.20 10.82 263 CYS A CA 1
ATOM 4301 C C . CYS A 1 250 ? 22.156 54.402 14.809 1.00 8.18 263 CYS A C 1
ATOM 4302 O O . CYS A 1 250 ? 23.271 54.908 14.873 1.00 10.15 263 CYS A O 1
ATOM 4315 N N . THR A 1 251 ? 21.881 53.191 15.293 1.00 8.25 264 THR A N 1
ATOM 4316 C CA . THR A 1 251 ? 22.934 52.362 15.876 1.00 7.66 264 THR A CA 1
ATOM 4317 C C . THR A 1 251 ? 23.631 51.547 14.797 1.00 7.73 264 THR A C 1
ATOM 4318 O O . THR A 1 251 ? 22.976 50.922 13.975 1.00 9.50 264 THR A O 1
ATOM 4329 N N . ILE A 1 252 ? 24.955 51.540 14.856 1.00 7.34 265 ILE A N 1
ATOM 4330 C CA . ILE A 1 252 ? 25.808 50.754 13.982 1.00 7.91 265 ILE A CA 1
ATOM 4331 C C . ILE A 1 252 ? 26.508 49.719 14.845 1.00 7.73 265 ILE A C 1
ATOM 4332 O O . ILE A 1 252 ? 27.544 49.990 15.465 1.00 8.18 265 ILE A O 1
ATOM 4348 N N A PRO A 1 253 ? 25.955 48.475 14.886 0.80 9.59 266 PRO A N 1
ATOM 4349 N N B PRO A 1 253 ? 25.891 48.577 15.147 0.20 8.79 266 PRO A N 1
ATOM 4350 C CA A PRO A 1 253 ? 26.420 47.481 15.851 0.80 9.49 266 PRO A CA 1
ATOM 4351 C CA B PRO A 1 253 ? 26.693 47.764 16.071 0.20 11.42 266 PRO A CA 1
ATOM 4352 C C A PRO A 1 253 ? 27.839 47.029 15.512 0.80 9.16 266 PRO A C 1
ATOM 4353 C C B PRO A 1 253 ? 28.081 47.366 15.533 0.20 10.36 266 PRO A C 1
ATOM 4354 O O A PRO A 1 253 ? 28.559 46.660 16.439 0.80 10.41 266 PRO A O 1
ATOM 4355 O O B PRO A 1 253 ? 29.059 47.200 16.295 0.20 11.00 266 PRO A O 1
ATOM 4376 N N A ASP A 1 254 ? 28.316 47.191 14.248 0.50 12.43 267 ASP A N 1
ATOM 4377 N N B ASP A 1 254 ? 28.165 47.056 14.239 0.50 7.70 267 ASP A N 1
ATOM 4378 C CA A ASP A 1 254 ? 29.682 46.842 13.802 0.50 15.66 267 ASP A CA 1
ATOM 4379 C CA B ASP A 1 254 ? 29.462 46.546 13.816 0.50 6.23 267 ASP A CA 1
ATOM 4380 C C A ASP A 1 254 ? 30.080 47.731 12.625 0.50 12.02 267 ASP A C 1
ATOM 4381 C C B ASP A 1 254 ? 30.053 47.441 12.731 0.50 6.05 267 ASP A C 1
ATOM 4382 O O A ASP A 1 254 ? 29.787 47.415 11.469 0.50 9.87 267 ASP A O 1
ATOM 4383 O O B ASP A 1 254 ? 30.027 47.144 11.502 0.50 6.76 267 ASP A O 1
ATOM 4400 N N A PRO A 1 255 ? 30.847 48.799 12.875 0.50 12.21 268 PRO A N 1
ATOM 4401 N N B PRO A 1 255 ? 30.673 48.557 13.166 0.50 6.18 268 PRO A N 1
ATOM 4402 C CA A PRO A 1 255 ? 31.222 49.711 11.793 0.50 13.94 268 PRO A CA 1
ATOM 4403 C CA B PRO A 1 255 ? 31.302 49.461 12.175 0.50 6.13 268 PRO A CA 1
ATOM 4404 C C A PRO A 1 255 ? 32.091 49.116 10.677 0.50 16.60 268 PRO A C 1
ATOM 4405 C C B PRO A 1 255 ? 32.441 48.814 11.408 0.50 6.49 268 PRO A C 1
ATOM 4406 O O A PRO A 1 255 ? 32.164 49.644 9.562 0.50 20.36 268 PRO A O 1
ATOM 4407 O O B PRO A 1 255 ? 32.907 49.413 10.427 0.50 7.32 268 PRO A O 1
ATOM 4428 N N A SER A 1 256 ? 32.846 48.090 11.030 0.50 19.22 269 SER A N 1
ATOM 4429 N N B SER A 1 256 ? 32.914 47.635 11.814 0.50 5.37 269 SER A N 1
ATOM 4430 C CA A SER A 1 256 ? 33.770 47.508 10.067 0.50 21.98 269 SER A CA 1
ATOM 4431 C CA B SER A 1 256 ? 33.957 46.994 11.030 0.50 5.38 269 SER A CA 1
ATOM 4432 C C A SER A 1 256 ? 33.085 46.804 8.899 0.50 19.26 269 SER A C 1
ATOM 4433 C C B SER A 1 256 ? 33.467 46.396 9.728 0.50 5.10 269 SER A C 1
ATOM 4434 O O A SER A 1 256 ? 33.648 46.603 7.814 0.50 24.82 269 SER A O 1
ATOM 4435 O O B SER A 1 256 ? 34.283 46.092 8.848 0.50 5.94 269 SER A O 1
ATOM 4450 N N A ILE A 1 257 ? 31.837 46.435 9.132 0.50 13.39 270 ILE A N 1
ATOM 4451 N N B ILE A 1 257 ? 32.177 46.247 9.583 0.50 6.09 270 ILE A N 1
ATOM 4452 C CA A ILE A 1 257 ? 31.126 45.786 8.058 0.50 11.45 270 ILE A CA 1
ATOM 4453 C CA B ILE A 1 257 ? 31.651 45.724 8.324 0.50 6.34 270 ILE A CA 1
ATOM 4454 C C A ILE A 1 257 ? 29.998 46.649 7.549 0.50 10.66 270 ILE A C 1
ATOM 4455 C C B ILE A 1 257 ? 30.615 46.631 7.657 0.50 5.61 270 ILE A C 1
ATOM 4456 O O A ILE A 1 257 ? 29.273 46.323 6.588 0.50 17.62 270 ILE A O 1
ATOM 4457 O O B ILE A 1 257 ? 30.180 46.395 6.524 0.50 6.42 270 ILE A O 1
ATOM 4488 N N A HIS A 1 258 ? 29.872 47.784 8.212 0.70 11.17 271 HIS A N 1
ATOM 4489 N N B HIS A 1 258 ? 30.134 47.619 8.381 0.30 6.14 271 HIS A N 1
ATOM 4490 C CA A HIS A 1 258 ? 28.778 48.627 7.778 0.70 10.18 271 HIS A CA 1
ATOM 4491 C CA B HIS A 1 258 ? 29.013 48.405 7.874 0.30 5.49 271 HIS A CA 1
ATOM 4492 C C A HIS A 1 258 ? 29.133 49.280 6.476 0.70 18.69 271 HIS A C 1
ATOM 4493 C C B HIS A 1 258 ? 29.360 49.215 6.644 0.30 4.25 271 HIS A C 1
ATOM 4494 O O A HIS A 1 258 ? 28.324 49.467 5.582 0.70 24.81 271 HIS A O 1
ATOM 4495 O O B HIS A 1 258 ? 28.482 49.295 5.764 0.30 4.75 271 HIS A O 1
#

Solvent-accessible surface area: 11530 Å² total; per-residue (Å²): 124,181,103,90,135,28,43,88,108,100,55,19,29,34,0,0,62,16,84,51,151,103,76,58,0,0,38,0,21,0,10,61,3,52,54,120,33,86,58,39,9,9,70,40,34,14,0,0,75,18,0,39,108,78,94,114,75,20,54,31,45,45,43,21,88,1,37,4,98,8,37,0,30,0,57,14,116,85,33,80,96,86,0,43,86,149,50,33,119,62,168,16,2,0,156,77,42,34,82,12,100,23,57,63,20,87,22,28,150,30,74,75,4,30,56,39,144,10,16,1,0,19,0,0,0,9,0,6,0,0,0,32,1,76,55,67,7,59,0,39,1,27,0,82,68,22,34,20,0,0,0,1,1,3,0,2,53,37,0,10,74,13,6,8,10,111,81,103,29,38,93,27,67,101,29,30,2,74,0,17,48,40,181,84,62,68,80,24,155,62,47,58,9,93,14,114,0,48,43,43,28,28,1,0,2,3,0,0,1,0,0,3,48,16,14,0,30,0,36,1,20,0,82,9,48,87,46,75,83,25,54,63,75,1,112,42,39,0,20,5,8,95,40,61,126,92,31,118,112,3,57,8,96,23,5,22,108,134

B-factor: mean 13.48, std 8.25, range [4.06, 79.5]

Secondary structure (DSSP, 8-state):
--S---SGGG-SPPEE---S--EESEEEEEEE--TT--SGGG-HHHHHTGGGGSPEEEEEEEE-B--EEE--EEEETTEEEE--GGGEETTTEETTTEE--S-TTS---BSTTTT--B-TTSEEEEEEEEE--SSSEEEEEEES--BSEEEEEESBTTTB-TT-TTSPPP-----SEEEPPPSS-S--SB-EEEEEE-TTPBEEEEEEEEE-SS-EEE-EEEE-TTS-EEESB-TTTEEE----TT-TT-EES-TTT-

GO terms:
  GO:0009277 fungal-type cell wall (C, IDA)
  GO:0005537 D-mannose binding (F, IMP)
  GO:0071944 cell periphery (C, HDA)
  GO:0031589 cell-substrate adhesion (P, IMP)
  GO:0000128 flocculation (P, IMP)

CATH classification: 2.60.120.1560 (+1 more: 6.20.60.20)

Nearest PDB structures (foldseek):
  2xjp-assembly1_A  TM=1.004E+00  e=9.323E-55  Saccharomyces cerevisiae S288C
  2xju-assembly1_A  TM=1.001E+00  e=3.846E-52  Saccharomyces cerevisiae S288C
  2xjv-assembly1_A  TM=9.961E-01  e=1.078E-50  Saccharomyces cerevisiae S288C
  4lhn-assembly1_A  TM=9.853E-01  e=1.131E-45  Saccharomyces cerevisiae S288C
  4gq7-assembly1_A  TM=9.849E-01  e=3.274E-35  Saccharomyces pastorianus

InterPro domains:
  IPR001389 Flocculin [PF00624] (277-315)
  IPR001389 Flocculin [PF00624] (322-360)
  IPR001389 Flocculin [PF00624] (367-405)
  IPR001389 Flocculin [PF00624] (412-450)
  IPR001389 Flocculin [PF00624] (457-495)
  IPR001389 Flocculin [PF00624] (502-540)
  IPR001389 Flocculin [PF00624] (547-585)
  IPR001389 Flocculin [PF00624] (592-630)
  IPR011658 PA14 domain [PF07691] (112-247)
  IPR011658 PA14 domain [SM00758] (100-248)
  IPR025928 Flocculin type 3 repeat [PF13928] (782-825)
  IPR025928 Flocculin type 3 repeat [PF13928] (854-897)
  IPR025928 Flocculin type 3 repeat [PF13928] (905-946)
  IPR037524 PA14/GLEYA domain [PS51820] (74-249)